Protein AF-A0A1E2SKS6-F1 (afdb_monomer_lite)

pLDDT: mean 79.99, std 17.23, range [29.23, 98.0]

Organism: Leifsonia xyli subsp. xyli (NCBI:txid59736)

Radius of gyration: 18.78 Å; chains: 1; bounding box: 47×54×48 Å

Foldseek 3Di:
DKKKAWADLAALLQQKWWWFWKDFPHKIKIWTWTSHADPVNFTKGKIKIQQWQDWWFDPPQPWDKDWDRDRGIMIMIIHTHHDDHRWMKDWDWADDPPDQQKIWIWIDTPVRDDIGTSTITGHPVRGHDMGTAAIDIDRPCLVPPVSQAPSNDKTKMAIDFDDDPNDTDFHDDDDPDDGPYPQWDWDQARRRMTIIDGNVPPDVVVVPPGPDDDDDDPDDPDPPDD

Sequence (226 aa):
MFTTTVGLNPSKDAGTFCGHRVQVGYQVGTIGFESVEDSSGRNLWLFLTQGATGCEPSAADGGHCAGALDGKSEASVRIWKTWQAGRTYSLHVAAIAGRPGWWHASALDGSGGAETALGNLQFANGGTRLTPLRSVVEFPQLSDPGDQCTKLEDSDATFGPFQVDGKFFRYGSASAYSFACANKVLRLNGDGSAFLATHSKLKPATLLSKPNALAVSPSSPSGRRR

Secondary structure (DSSP, 8-state):
-EEEEE-S---GGG--EEEEEEEETTEEEEEEEEEEE-TTSPEEEEEEEETEEEEEE-SSTT-EEEE--SSSSEEEEEEEE---TTEEEEEEEEEPTTSTTEEEEEEEETTTPPPEEEEEEEETT----EEEEEEEEE-GGGGSTTTTTTS---EEEEEEPEEETTEEEPPPP--------TTEEEEE-TTSEEEEEEGGG--HHHHHTS------PPPPP-----

Structure (mmCIF, N/CA/C/O backbone):
data_AF-A0A1E2SKS6-F1
#
_entry.id   AF-A0A1E2SKS6-F1
#
loop_
_atom_site.group_PDB
_atom_site.id
_atom_site.type_symbol
_atom_site.label_atom_id
_atom_site.label_alt_id
_atom_site.label_comp_id
_atom_site.label_asym_id
_atom_site.label_entity_id
_atom_site.label_seq_id
_atom_site.pdbx_PDB_ins_code
_atom_site.Cartn_x
_atom_site.Cartn_y
_atom_site.Cartn_z
_atom_site.occupancy
_atom_site.B_iso_or_equiv
_atom_site.auth_seq_id
_atom_site.auth_comp_id
_atom_site.auth_asym_id
_atom_site.auth_atom_id
_atom_site.pdbx_PDB_model_num
ATOM 1 N N . MET A 1 1 ? 3.224 3.710 12.427 1.00 88.31 1 MET A N 1
ATOM 2 C CA . MET A 1 1 ? 3.455 4.407 11.141 1.00 88.31 1 MET A CA 1
ATOM 3 C C . MET A 1 1 ? 4.570 3.700 10.393 1.00 88.31 1 MET A C 1
ATOM 5 O O . MET A 1 1 ? 5.546 3.298 11.024 1.00 88.31 1 MET A O 1
ATOM 9 N N . PHE A 1 2 ? 4.420 3.554 9.082 1.00 89.38 2 PHE A N 1
ATOM 10 C CA . PHE A 1 2 ? 5.430 3.030 8.167 1.00 89.38 2 PHE A CA 1
ATOM 11 C C . PHE A 1 2 ? 5.765 4.089 7.124 1.00 89.38 2 PHE A C 1
ATOM 13 O O . PHE A 1 2 ? 4.924 4.940 6.856 1.00 89.38 2 PHE A O 1
ATOM 20 N N . THR A 1 3 ? 6.946 4.040 6.518 1.00 91.38 3 THR A N 1
ATOM 21 C CA . THR A 1 3 ? 7.275 4.927 5.398 1.00 91.38 3 THR A CA 1
ATOM 22 C C . THR A 1 3 ? 7.851 4.145 4.228 1.00 91.38 3 THR A C 1
ATOM 24 O O . THR A 1 3 ? 8.647 3.221 4.409 1.00 91.38 3 THR A O 1
ATOM 27 N N . THR A 1 4 ? 7.440 4.522 3.021 1.00 90.75 4 THR A N 1
ATOM 28 C CA . THR A 1 4 ? 7.915 3.958 1.755 1.00 90.75 4 THR A CA 1
ATOM 29 C C . THR A 1 4 ? 8.220 5.094 0.791 1.00 90.75 4 THR A C 1
ATOM 31 O O . THR A 1 4 ? 7.339 5.884 0.466 1.00 90.75 4 THR A O 1
ATOM 34 N N . THR A 1 5 ? 9.454 5.167 0.312 1.00 91.81 5 THR A N 1
ATOM 35 C CA . THR A 1 5 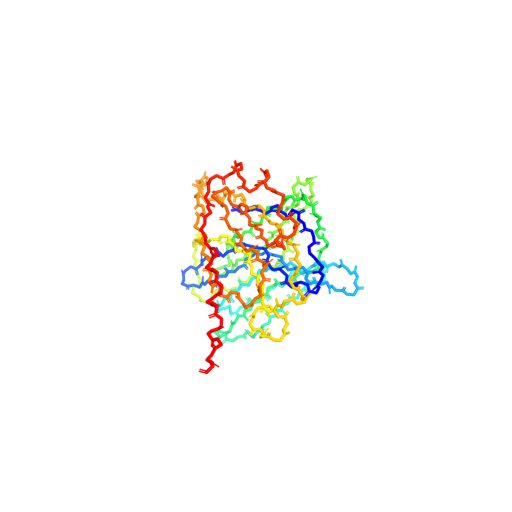? 9.852 5.983 -0.836 1.00 91.81 5 THR A CA 1
ATOM 36 C C . THR A 1 5 ? 9.865 5.097 -2.068 1.00 91.81 5 THR A C 1
ATOM 38 O O . THR A 1 5 ? 10.640 4.146 -2.120 1.00 91.81 5 THR A O 1
ATOM 41 N N . VAL A 1 6 ? 9.031 5.390 -3.059 1.00 86.50 6 VAL A N 1
ATOM 42 C CA . VAL A 1 6 ? 9.046 4.672 -4.343 1.00 86.50 6 VAL A CA 1
ATOM 43 C C . VAL A 1 6 ? 10.106 5.338 -5.211 1.00 86.50 6 VAL A C 1
ATOM 45 O O . VAL A 1 6 ? 9.954 6.510 -5.533 1.00 86.50 6 VAL A O 1
ATOM 48 N N . GLY A 1 7 ? 11.215 4.667 -5.520 1.00 84.44 7 GLY A N 1
ATOM 49 C CA . GLY A 1 7 ? 12.335 5.286 -6.239 1.00 84.44 7 GLY A CA 1
ATOM 50 C C . GLY A 1 7 ? 12.057 5.404 -7.737 1.00 84.44 7 GLY A C 1
ATOM 51 O O . GLY A 1 7 ? 12.063 6.502 -8.291 1.00 84.44 7 GLY A O 1
ATOM 52 N N . LEU A 1 8 ? 11.740 4.281 -8.367 1.00 84.25 8 LEU A N 1
ATOM 53 C CA . LEU A 1 8 ? 11.388 4.114 -9.767 1.00 84.25 8 LEU A CA 1
ATOM 54 C C . LEU A 1 8 ? 9.901 3.798 -9.845 1.00 84.25 8 LEU A C 1
ATOM 56 O O . LEU A 1 8 ? 9.380 3.047 -9.024 1.00 84.25 8 LEU A O 1
ATOM 60 N N . ASN A 1 9 ? 9.232 4.365 -10.846 1.00 83.38 9 ASN A N 1
ATOM 61 C CA . ASN A 1 9 ? 7.856 4.024 -11.178 1.00 83.38 9 ASN A CA 1
ATOM 62 C C . ASN A 1 9 ? 7.882 2.885 -12.211 1.00 83.38 9 ASN A C 1
ATOM 64 O O . ASN A 1 9 ? 8.056 3.185 -13.397 1.00 83.38 9 ASN A O 1
ATOM 68 N N . PRO A 1 10 ? 7.806 1.605 -11.799 1.00 84.06 10 PRO A N 1
ATOM 69 C CA . PRO A 1 10 ? 7.668 0.524 -12.763 1.00 84.06 10 PRO A CA 1
ATOM 70 C C . PRO A 1 10 ? 6.321 0.662 -13.480 1.00 84.06 10 PRO A C 1
ATOM 72 O O . PRO A 1 10 ? 5.371 1.212 -12.919 1.00 84.06 10 PRO A O 1
ATOM 75 N N . SER A 1 11 ? 6.223 0.176 -14.714 1.00 87.25 11 SER A N 1
ATOM 76 C CA . SER A 1 11 ? 4.971 0.246 -15.462 1.00 87.25 11 SER A CA 1
ATOM 77 C C . SER A 1 11 ? 3.855 -0.556 -14.785 1.00 87.25 11 SER A C 1
ATOM 79 O O . SER A 1 11 ? 4.079 -1.420 -13.923 1.00 87.25 11 SER A O 1
ATOM 81 N N . LYS A 1 12 ? 2.621 -0.316 -15.231 1.00 86.00 12 LYS A N 1
ATOM 82 C CA . LYS A 1 12 ? 1.457 -1.111 -14.829 1.00 86.00 12 LYS A CA 1
ATOM 83 C C . LYS A 1 12 ? 1.594 -2.606 -15.116 1.00 86.00 12 LYS A C 1
ATOM 85 O O . LYS A 1 12 ? 1.011 -3.411 -14.396 1.00 86.00 12 LYS A O 1
ATOM 90 N N . ASP A 1 13 ? 2.382 -2.976 -16.126 1.00 85.38 13 ASP A N 1
ATOM 91 C CA . ASP A 1 13 ? 2.573 -4.371 -16.529 1.00 85.38 13 ASP A CA 1
ATOM 92 C C . ASP A 1 13 ? 3.556 -5.099 -15.602 1.00 85.38 13 ASP A C 1
ATOM 94 O O . ASP A 1 13 ? 3.566 -6.330 -15.545 1.00 85.38 13 ASP A O 1
ATOM 98 N N . ALA A 1 14 ? 4.351 -4.345 -14.835 1.00 83.19 14 ALA A N 1
ATOM 99 C CA . ALA A 1 14 ? 5.294 -4.895 -13.876 1.00 83.19 14 ALA A CA 1
ATOM 100 C C . ALA A 1 14 ? 4.627 -5.460 -12.619 1.00 83.19 14 ALA A C 1
ATOM 102 O O . ALA A 1 14 ? 5.289 -6.194 -11.895 1.00 83.19 14 ALA A O 1
ATOM 103 N N . GLY A 1 15 ? 3.371 -5.106 -12.319 1.00 83.38 15 GLY A N 1
ATOM 104 C CA . GLY A 1 15 ? 2.637 -5.620 -11.155 1.00 83.38 15 GLY A CA 1
ATOM 105 C C . GLY A 1 15 ? 3.370 -5.486 -9.812 1.00 83.38 15 GLY A C 1
ATOM 106 O O . GLY A 1 15 ? 3.097 -6.245 -8.888 1.00 83.38 15 GLY A O 1
ATOM 107 N N . THR A 1 16 ? 4.335 -4.574 -9.688 1.00 86.00 16 THR A N 1
ATOM 108 C CA . THR A 1 16 ? 5.219 -4.508 -8.523 1.00 86.00 16 THR A CA 1
ATOM 109 C C . THR A 1 16 ? 4.441 -4.001 -7.321 1.00 86.00 16 THR A C 1
ATOM 111 O O . THR A 1 16 ? 3.904 -2.894 -7.352 1.00 86.00 16 THR A O 1
ATOM 114 N N . PHE A 1 17 ? 4.437 -4.777 -6.242 1.00 88.06 17 PHE A N 1
ATOM 115 C CA . PHE A 1 17 ? 3.905 -4.359 -4.956 1.00 88.06 17 PHE A CA 1
ATOM 116 C C . PHE A 1 17 ? 5.026 -3.854 -4.052 1.00 88.06 17 PHE A C 1
ATOM 118 O O . PHE A 1 17 ? 5.998 -4.569 -3.810 1.00 88.06 17 PHE A O 1
ATOM 125 N N . CYS A 1 18 ? 4.860 -2.662 -3.489 1.00 89.94 18 CYS A N 1
ATOM 126 C CA . CYS A 1 18 ? 5.739 -2.089 -2.474 1.00 89.94 18 CYS A CA 1
ATOM 127 C C . CYS A 1 18 ? 4.920 -1.804 -1.215 1.00 89.94 18 CYS A C 1
ATOM 129 O O . CYS A 1 18 ? 3.989 -0.996 -1.247 1.00 89.94 18 CYS A O 1
ATOM 131 N N . GLY A 1 19 ? 5.267 -2.427 -0.089 1.00 91.31 19 GLY A N 1
ATOM 132 C CA . GLY A 1 19 ? 4.494 -2.224 1.132 1.00 91.31 19 GLY A CA 1
ATOM 133 C C . GLY A 1 19 ? 5.094 -2.812 2.397 1.00 91.31 19 GLY A C 1
ATOM 134 O O . GLY A 1 19 ? 6.269 -3.170 2.474 1.00 91.31 19 GLY A O 1
ATOM 135 N N . HIS A 1 20 ? 4.252 -2.913 3.419 1.00 91.69 20 HIS A N 1
ATOM 136 C CA . HIS A 1 20 ? 4.601 -3.402 4.743 1.00 91.69 20 HIS A CA 1
ATOM 137 C C . HIS A 1 20 ? 3.622 -4.473 5.189 1.00 91.69 20 HIS A C 1
ATOM 139 O O . HIS A 1 20 ? 2.410 -4.264 5.187 1.00 91.69 20 HIS A O 1
ATOM 145 N N . ARG A 1 21 ? 4.162 -5.605 5.638 1.00 91.62 21 ARG A N 1
ATOM 146 C CA . ARG A 1 21 ? 3.410 -6.624 6.353 1.00 91.62 21 ARG A CA 1
ATOM 147 C C . ARG A 1 21 ? 3.267 -6.252 7.815 1.00 91.62 21 ARG A C 1
ATOM 149 O O . ARG A 1 21 ? 4.234 -5.900 8.498 1.00 91.62 21 ARG A O 1
ATOM 156 N N . VAL A 1 22 ? 2.048 -6.402 8.292 1.00 92.56 22 VAL A N 1
ATOM 157 C CA . VAL A 1 22 ? 1.628 -6.133 9.657 1.00 92.56 22 VAL A CA 1
ATOM 158 C C . VAL A 1 22 ? 0.895 -7.345 10.202 1.00 92.56 22 VAL A C 1
ATOM 160 O O . VAL A 1 22 ? 0.399 -8.181 9.454 1.00 92.56 22 VAL A O 1
ATOM 163 N N . GLN A 1 23 ? 0.819 -7.439 11.516 1.00 92.69 23 GLN A N 1
ATOM 164 C CA . GLN A 1 23 ? 0.060 -8.459 12.211 1.00 92.69 23 GLN A CA 1
ATOM 165 C C . GLN A 1 23 ? -0.840 -7.799 13.245 1.00 92.69 23 GLN A C 1
ATOM 167 O O . GLN A 1 23 ? -0.410 -6.917 13.986 1.00 92.69 23 GLN A O 1
ATOM 172 N N . VAL A 1 24 ? -2.087 -8.248 13.308 1.00 90.12 24 VAL A N 1
ATOM 173 C CA . VAL A 1 24 ? -3.066 -7.844 14.318 1.00 90.12 24 VAL A CA 1
ATOM 174 C C . VAL A 1 24 ? -3.612 -9.117 14.951 1.00 90.12 24 VAL A C 1
ATOM 176 O O . VAL A 1 24 ? -4.299 -9.914 14.308 1.00 90.12 24 VAL A O 1
ATOM 179 N N . GLY A 1 25 ? -3.278 -9.347 16.222 1.00 88.75 25 GLY A N 1
ATOM 180 C CA . GLY A 1 25 ? -3.534 -10.644 16.855 1.00 88.75 25 GLY A CA 1
ATOM 181 C C . GLY A 1 25 ? -2.772 -11.758 16.128 1.00 88.75 25 GLY A C 1
ATOM 182 O O . GLY A 1 25 ? -1.547 -11.727 16.088 1.00 88.75 25 GLY A O 1
ATOM 183 N N . TYR A 1 26 ? -3.486 -12.718 15.536 1.00 89.12 26 TYR A N 1
ATOM 184 C CA . TYR A 1 26 ? -2.907 -13.820 14.745 1.00 89.12 26 TYR A CA 1
ATOM 185 C C . TYR A 1 26 ? -3.026 -13.631 13.229 1.00 89.12 26 TYR A C 1
ATOM 187 O O . TYR A 1 26 ? -2.554 -14.472 12.472 1.00 89.12 26 TYR A O 1
ATOM 195 N N . GLN A 1 27 ? -3.671 -12.554 12.783 1.00 91.19 27 GLN A N 1
ATOM 196 C CA . GLN A 1 27 ? -3.907 -12.314 11.365 1.00 91.19 27 GLN A CA 1
ATOM 197 C C . GLN A 1 27 ? -2.789 -11.459 10.789 1.00 91.19 27 GLN A C 1
ATOM 199 O O . GLN A 1 27 ? -2.399 -10.450 11.385 1.00 91.19 27 GLN A O 1
ATOM 204 N N . VAL A 1 28 ? -2.291 -11.868 9.627 1.00 91.25 28 VAL A N 1
ATOM 205 C CA . VAL A 1 28 ? -1.293 -11.122 8.865 1.00 91.25 28 VAL A CA 1
ATOM 206 C C . VAL A 1 28 ? -2.009 -10.316 7.792 1.00 91.25 28 VAL A C 1
ATOM 208 O O . VAL A 1 28 ? -2.850 -10.835 7.058 1.00 91.25 28 VAL A O 1
ATOM 211 N N . GLY A 1 29 ? -1.636 -9.049 7.697 1.00 92.31 29 GLY A N 1
ATOM 212 C CA . GLY A 1 29 ? -2.073 -8.150 6.650 1.00 92.31 29 GLY A CA 1
ATOM 213 C C . GLY A 1 29 ? -0.911 -7.416 6.012 1.00 92.31 29 GLY A C 1
ATOM 214 O O . GLY A 1 29 ? 0.241 -7.523 6.441 1.00 92.31 29 GLY A O 1
ATOM 215 N N . THR A 1 30 ? -1.233 -6.646 4.987 1.00 93.50 30 THR A N 1
ATOM 216 C CA . THR A 1 30 ? -0.274 -5.853 4.233 1.00 93.50 30 THR A CA 1
ATOM 217 C C . THR A 1 30 ? -0.896 -4.507 3.895 1.00 93.50 30 THR A C 1
ATOM 219 O O . THR A 1 30 ? -2.059 -4.444 3.513 1.00 93.50 30 THR A O 1
ATOM 222 N N . ILE A 1 31 ? -0.130 -3.429 4.022 1.00 96.50 31 ILE A N 1
ATOM 223 C CA . ILE A 1 31 ? -0.484 -2.096 3.523 1.00 96.50 31 ILE A CA 1
ATOM 224 C C . ILE A 1 31 ? 0.577 -1.647 2.527 1.00 96.50 31 ILE A C 1
ATOM 226 O O . ILE A 1 31 ? 1.768 -1.841 2.772 1.00 96.50 31 ILE A O 1
ATOM 230 N N . GLY A 1 32 ? 0.172 -1.059 1.411 1.00 95.50 32 GLY A N 1
ATOM 231 C CA . GLY A 1 32 ? 1.114 -0.600 0.402 1.00 95.50 32 GLY A CA 1
ATOM 232 C C . GLY A 1 32 ? 0.434 -0.210 -0.892 1.00 95.50 32 GLY A C 1
ATOM 233 O O . GLY A 1 32 ? -0.724 0.213 -0.911 1.00 95.50 32 GLY A O 1
ATOM 234 N N . PHE A 1 33 ? 1.183 -0.368 -1.969 1.00 94.12 33 PHE A N 1
ATOM 235 C CA . PHE A 1 33 ? 0.816 0.108 -3.288 1.00 94.12 33 PHE A CA 1
ATOM 236 C C . PHE A 1 33 ? 1.251 -0.914 -4.344 1.00 94.12 33 PHE A C 1
ATOM 238 O O . PHE A 1 33 ? 2.315 -1.521 -4.204 1.00 94.12 33 PHE A O 1
ATOM 245 N N . GLU A 1 34 ? 0.473 -1.060 -5.409 1.00 93.25 34 GLU A N 1
ATOM 246 C CA . GLU A 1 34 ? 0.816 -1.850 -6.593 1.00 93.25 34 GLU A CA 1
ATOM 247 C C . GLU A 1 34 ? 0.977 -0.935 -7.805 1.00 93.25 34 GLU A C 1
ATOM 249 O O . GLU A 1 34 ? 0.232 0.033 -7.968 1.00 93.25 34 GLU A O 1
ATOM 254 N N . SER A 1 35 ? 1.914 -1.271 -8.692 1.00 92.94 35 SER A N 1
ATOM 255 C CA . SER A 1 35 ? 2.145 -0.493 -9.910 1.00 92.94 35 SER A CA 1
ATOM 256 C C . SER A 1 35 ? 1.020 -0.596 -10.937 1.00 92.94 35 SER A C 1
ATOM 258 O O . SER A 1 35 ? 0.988 0.222 -11.849 1.00 92.94 35 SER A O 1
ATOM 260 N N . VAL A 1 36 ? 0.083 -1.540 -10.784 1.00 91.50 36 VAL A N 1
ATOM 261 C CA . VAL A 1 36 ? -1.086 -1.679 -11.665 1.00 91.50 36 VAL A CA 1
ATOM 262 C C . VAL A 1 36 ? -1.885 -0.378 -11.734 1.00 91.50 36 VAL A C 1
ATOM 264 O O . VAL A 1 36 ? -2.009 0.335 -10.739 1.00 91.50 36 VAL A O 1
ATOM 267 N N . GLU A 1 37 ? -2.445 -0.085 -12.906 1.00 94.62 37 GLU A N 1
ATOM 268 C CA . GLU A 1 37 ? -3.140 1.174 -13.179 1.00 94.62 37 GLU A CA 1
ATOM 269 C C . GLU A 1 37 ? -4.602 0.960 -13.581 1.00 94.62 37 GLU A C 1
ATOM 271 O O . GLU A 1 37 ? -4.936 -0.007 -14.272 1.00 94.62 37 GLU A O 1
ATOM 276 N N . ASP A 1 38 ? -5.470 1.897 -13.192 1.00 94.69 38 ASP A N 1
ATOM 277 C CA . ASP A 1 38 ? -6.819 2.008 -13.749 1.00 94.69 38 ASP A CA 1
ATOM 278 C C . ASP A 1 38 ? -6.816 2.646 -15.155 1.00 94.69 38 ASP A C 1
ATOM 280 O O . ASP A 1 38 ? -5.777 3.004 -15.714 1.00 94.69 38 ASP A O 1
ATOM 284 N N . SER A 1 39 ? -8.001 2.830 -15.750 1.00 95.06 39 SER A N 1
ATOM 285 C CA . SER A 1 39 ? -8.146 3.477 -17.065 1.00 95.06 39 SER A CA 1
ATOM 286 C C . SER A 1 39 ? -7.660 4.932 -17.111 1.00 95.06 39 SER A C 1
ATOM 288 O O . SER A 1 39 ? -7.547 5.498 -18.195 1.00 95.06 39 SER A O 1
ATOM 290 N N . SER A 1 40 ? -7.401 5.539 -15.953 1.00 95.81 40 SER A N 1
ATOM 291 C CA . SER A 1 40 ? -6.949 6.919 -15.794 1.00 95.81 40 SER A CA 1
ATOM 292 C C . SER A 1 40 ? -5.458 7.010 -15.443 1.00 95.81 40 SER A C 1
ATOM 294 O O . SER A 1 40 ? -4.976 8.109 -15.171 1.00 95.81 40 SER A O 1
ATOM 296 N N . GLY A 1 41 ? -4.723 5.890 -15.425 1.00 94.50 41 GLY A N 1
ATOM 297 C CA . GLY A 1 41 ? -3.297 5.860 -15.080 1.00 94.50 41 GLY A CA 1
ATOM 298 C C . GLY A 1 41 ? -3.015 6.058 -13.586 1.00 94.50 41 GLY A C 1
ATOM 299 O O . GLY A 1 41 ? -1.932 6.506 -13.210 1.00 94.50 41 GLY A O 1
ATOM 300 N N . ARG A 1 42 ? -3.995 5.803 -12.710 1.00 95.69 42 ARG A N 1
ATOM 301 C CA . ARG A 1 42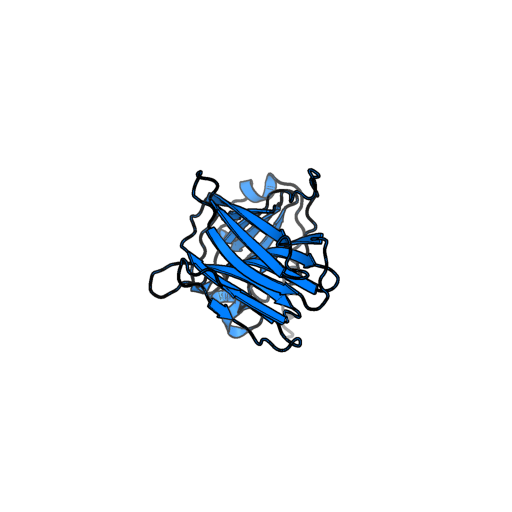 ? -3.808 5.869 -11.251 1.00 95.69 42 ARG A CA 1
ATOM 302 C C . ARG A 1 42 ? -3.405 4.504 -10.720 1.00 95.69 42 ARG A C 1
ATOM 304 O O . ARG A 1 42 ? -3.990 3.509 -11.127 1.00 95.69 42 ARG A O 1
ATOM 311 N N . ASN A 1 43 ? -2.476 4.470 -9.769 1.00 95.38 43 ASN A N 1
ATOM 312 C CA . ASN A 1 43 ? -1.969 3.230 -9.184 1.00 95.38 43 ASN A CA 1
ATOM 313 C C . ASN A 1 43 ? -2.895 2.688 -8.087 1.00 95.38 43 ASN A C 1
ATOM 315 O O . ASN A 1 43 ? -3.669 3.436 -7.480 1.00 95.38 43 ASN A O 1
ATOM 319 N N . LEU A 1 44 ? -2.809 1.390 -7.806 1.00 95.69 44 LEU A N 1
ATOM 320 C CA . LEU A 1 44 ? -3.621 0.757 -6.770 1.00 95.69 44 LEU A CA 1
ATOM 321 C C . LEU A 1 44 ? -2.977 0.928 -5.393 1.00 95.69 44 LEU A C 1
ATOM 323 O O . LEU A 1 44 ? -1.841 0.522 -5.169 1.00 95.69 44 LEU A O 1
ATOM 327 N N . TRP A 1 45 ? -3.709 1.507 -4.446 1.00 97.00 45 TRP A N 1
ATOM 328 C CA . TRP A 1 45 ? -3.292 1.618 -3.046 1.00 97.00 45 TRP A CA 1
ATOM 329 C C . TRP A 1 45 ? -4.201 0.727 -2.217 1.00 97.00 45 TRP A C 1
ATOM 331 O O . TRP A 1 45 ? -5.420 0.760 -2.397 1.00 97.00 45 TRP A O 1
ATOM 341 N N . LEU A 1 46 ? -3.639 -0.072 -1.313 1.00 96.88 46 LEU A N 1
ATOM 342 C CA . LEU A 1 46 ? -4.424 -1.090 -0.623 1.00 96.88 46 LEU A CA 1
ATOM 343 C C . LEU A 1 46 ? -3.970 -1.363 0.806 1.00 96.88 46 LEU A C 1
ATOM 345 O O . LEU A 1 46 ? -2.797 -1.238 1.165 1.00 96.88 46 LEU A O 1
ATOM 349 N N . PHE A 1 47 ? -4.935 -1.807 1.602 1.00 96.81 47 PHE A N 1
ATOM 350 C CA . PHE A 1 47 ? -4.728 -2.484 2.872 1.00 96.81 47 PHE A CA 1
ATOM 351 C C . PHE A 1 47 ? -5.483 -3.808 2.813 1.00 96.81 47 PHE A C 1
ATOM 353 O O . PHE A 1 47 ? -6.683 -3.814 2.546 1.00 96.81 47 PHE A O 1
ATOM 360 N N . LEU A 1 48 ? -4.778 -4.919 3.012 1.00 94.50 48 LEU A N 1
ATOM 361 C CA . LEU A 1 48 ? -5.302 -6.279 2.929 1.00 94.50 48 LEU A CA 1
ATOM 362 C C . LEU A 1 48 ? -5.037 -7.044 4.222 1.00 94.50 48 LEU A C 1
ATOM 364 O O . LEU A 1 48 ? -4.034 -6.807 4.892 1.00 94.50 48 LEU A O 1
ATOM 368 N N . THR A 1 49 ? -5.892 -8.005 4.549 1.00 92.31 49 THR A N 1
ATOM 369 C CA . THR A 1 49 ? -5.614 -9.003 5.586 1.00 92.31 49 THR A CA 1
ATOM 370 C C . THR A 1 49 ? -6.233 -10.342 5.242 1.00 92.31 49 THR A C 1
ATOM 372 O O . THR A 1 49 ? -7.279 -10.421 4.596 1.00 92.31 49 THR A O 1
ATOM 375 N N . GLN A 1 50 ? -5.607 -11.402 5.738 1.00 89.06 50 GLN A N 1
ATOM 376 C CA . GLN A 1 50 ? -6.253 -12.701 5.855 1.00 89.06 50 GLN A CA 1
ATOM 377 C C . GLN A 1 50 ? -7.274 -12.662 6.999 1.00 89.06 50 GLN A C 1
ATOM 379 O O . GLN A 1 50 ? -7.069 -11.973 8.004 1.00 89.06 50 GLN A O 1
ATOM 384 N N . GLY A 1 51 ? -8.401 -13.357 6.824 1.00 86.12 51 GLY A N 1
ATOM 385 C CA . GLY A 1 51 ? -9.403 -13.521 7.879 1.00 86.12 51 GLY A CA 1
ATOM 386 C C . GLY A 1 51 ? -10.155 -12.240 8.252 1.00 86.12 51 GLY A C 1
ATOM 387 O O . GLY A 1 51 ? -10.559 -12.087 9.408 1.00 86.12 51 GLY A O 1
ATOM 388 N N . ALA A 1 52 ? -10.330 -11.307 7.310 1.00 91.12 52 ALA A N 1
ATOM 389 C CA . ALA A 1 52 ? -11.209 -10.165 7.543 1.00 91.12 52 ALA A CA 1
ATOM 390 C C . ALA A 1 52 ? -12.679 -10.620 7.595 1.00 91.12 52 ALA A C 1
ATOM 392 O O . ALA A 1 52 ? -13.100 -11.483 6.822 1.00 91.12 52 ALA A O 1
ATOM 393 N N . THR A 1 53 ? -13.466 -10.017 8.482 1.00 92.31 53 THR A N 1
ATOM 394 C CA . THR A 1 53 ? -14.914 -10.274 8.631 1.00 92.31 53 THR A CA 1
ATOM 395 C C . THR A 1 53 ? -15.776 -9.084 8.228 1.00 92.31 53 THR A C 1
ATOM 397 O O . THR A 1 53 ? -16.995 -9.192 8.194 1.00 92.31 53 THR A O 1
ATOM 400 N N . GLY A 1 54 ? -15.155 -7.944 7.934 1.00 93.62 54 GLY A N 1
ATOM 401 C CA . GLY A 1 54 ? -15.834 -6.704 7.585 1.00 93.62 54 GLY A CA 1
ATOM 402 C C . GLY A 1 54 ? -14.903 -5.782 6.810 1.00 93.62 54 GLY A C 1
ATOM 403 O O . GLY A 1 54 ? -13.681 -5.848 6.964 1.00 93.62 54 GLY A O 1
ATOM 404 N N . CYS A 1 55 ? -15.484 -4.947 5.954 1.00 96.00 55 CYS A N 1
ATOM 405 C CA . CYS A 1 55 ? -14.748 -4.060 5.065 1.00 96.00 55 CYS A CA 1
ATOM 406 C C . CYS A 1 55 ? -15.559 -2.789 4.784 1.00 96.00 55 CYS A C 1
ATOM 408 O O . CYS A 1 55 ? -16.738 -2.868 4.450 1.00 96.00 55 CYS A O 1
ATOM 410 N N . GLU A 1 56 ? -14.922 -1.628 4.927 1.00 97.56 56 GLU A N 1
ATOM 411 C CA . GLU A 1 56 ? -15.500 -0.307 4.655 1.00 97.56 56 GLU A CA 1
ATOM 412 C C . GLU A 1 56 ? -14.496 0.508 3.837 1.00 97.56 56 GLU A C 1
ATOM 414 O O . GLU A 1 56 ? -13.531 1.032 4.400 1.00 97.56 56 GLU A O 1
ATOM 419 N N . PRO A 1 57 ? -14.658 0.611 2.513 1.00 97.50 57 PRO A N 1
ATOM 420 C CA . PRO A 1 57 ? -13.704 1.344 1.704 1.00 97.50 57 PRO A CA 1
ATOM 421 C C . PRO A 1 57 ? -13.868 2.852 1.911 1.00 97.50 57 PRO A C 1
ATOM 423 O O . PRO A 1 57 ? -14.940 3.339 2.276 1.00 97.50 57 PRO A O 1
ATOM 426 N N . SER A 1 58 ? -12.804 3.606 1.644 1.00 96.94 58 SER A N 1
ATOM 427 C CA . SER A 1 58 ? -12.909 5.060 1.524 1.00 96.94 58 SER A CA 1
ATOM 428 C C . SER A 1 58 ? -13.867 5.438 0.390 1.00 96.94 58 SER A C 1
ATOM 430 O O . SER A 1 58 ? -13.854 4.818 -0.668 1.00 96.94 58 SER A O 1
ATOM 432 N N . ALA A 1 59 ? -14.682 6.478 0.578 1.00 95.06 59 ALA A N 1
ATOM 433 C CA . ALA A 1 59 ? -15.514 7.014 -0.503 1.00 95.06 59 ALA A CA 1
ATOM 434 C C . ALA A 1 59 ? -14.693 7.811 -1.539 1.00 95.06 59 ALA A C 1
ATOM 436 O O . ALA A 1 59 ? -15.178 8.099 -2.633 1.00 95.06 59 ALA A O 1
ATOM 437 N N . ALA A 1 60 ? -13.460 8.190 -1.194 1.00 91.62 60 ALA A N 1
ATOM 438 C CA . ALA A 1 60 ? -12.563 8.915 -2.080 1.00 91.62 60 ALA A CA 1
ATOM 439 C C . ALA A 1 60 ? -11.877 7.976 -3.079 1.00 91.62 60 ALA A C 1
ATOM 441 O O . ALA A 1 60 ? -11.742 6.776 -2.842 1.00 91.62 60 ALA A O 1
ATOM 442 N N . ASP A 1 61 ? -11.403 8.549 -4.187 1.00 93.75 61 ASP A N 1
ATOM 443 C CA . ASP A 1 61 ? -10.457 7.896 -5.095 1.00 93.75 61 ASP A CA 1
ATOM 444 C C . ASP A 1 61 ? -10.931 6.527 -5.644 1.00 93.75 61 ASP A C 1
ATOM 446 O O . ASP A 1 61 ? -10.126 5.671 -6.001 1.00 93.75 61 ASP A O 1
ATOM 450 N N . GLY A 1 62 ? -12.248 6.324 -5.776 1.00 94.62 62 GLY A N 1
ATOM 451 C CA . GLY A 1 62 ? -12.827 5.080 -6.303 1.00 94.62 62 GLY A CA 1
ATOM 452 C C . GLY A 1 62 ? -12.680 3.891 -5.352 1.00 94.62 62 GLY A C 1
ATOM 453 O O . GLY A 1 62 ? -12.431 2.765 -5.800 1.00 94.62 62 GLY A O 1
ATOM 454 N N . GLY A 1 63 ? -12.767 4.147 -4.046 1.00 96.25 63 GLY A N 1
ATOM 455 C CA . GLY A 1 63 ? -12.535 3.119 -3.054 1.00 96.25 63 GLY A CA 1
ATOM 456 C C . GLY A 1 63 ? -13.536 1.968 -3.107 1.00 96.25 63 GLY A C 1
ATOM 457 O O . GLY A 1 63 ? -14.735 2.157 -3.306 1.00 96.25 63 GLY A O 1
ATOM 458 N N . HIS A 1 64 ? -13.031 0.749 -2.937 1.00 96.50 64 HIS A N 1
ATOM 459 C CA . HIS A 1 64 ? -13.831 -0.472 -2.970 1.00 96.50 64 HIS A CA 1
ATOM 460 C C . HIS A 1 64 ? -13.227 -1.572 -2.092 1.00 96.50 64 HIS A C 1
ATOM 462 O O . HIS A 1 64 ? -12.036 -1.572 -1.774 1.00 96.50 64 HIS A O 1
ATOM 468 N N . CYS A 1 65 ? -14.075 -2.522 -1.706 1.00 95.62 65 CYS A N 1
ATOM 469 C CA . CYS A 1 65 ? -13.652 -3.771 -1.088 1.00 95.62 65 CYS A CA 1
ATOM 470 C C . CYS A 1 65 ? -13.388 -4.820 -2.168 1.00 95.62 65 CYS A C 1
ATOM 472 O O . CYS A 1 65 ? -14.133 -4.907 -3.143 1.00 95.62 65 CYS A O 1
ATOM 474 N N . ALA A 1 66 ? -12.359 -5.640 -1.984 1.00 92.25 66 ALA A N 1
ATOM 475 C CA . ALA A 1 66 ? -12.063 -6.765 -2.864 1.00 92.25 66 ALA A CA 1
ATOM 476 C C . ALA A 1 66 ? -11.611 -7.990 -2.065 1.00 92.25 66 ALA A C 1
ATOM 478 O O . ALA A 1 66 ? -10.969 -7.847 -1.022 1.00 92.25 66 ALA A O 1
ATOM 479 N N . GLY A 1 67 ? -11.897 -9.178 -2.602 1.00 85.62 67 GLY A N 1
ATOM 480 C CA . GLY A 1 67 ? -11.681 -10.465 -1.938 1.00 85.62 67 GLY A CA 1
ATOM 481 C C . GLY A 1 67 ? -12.964 -11.021 -1.317 1.00 85.62 67 GLY A C 1
ATOM 482 O O . GLY A 1 67 ? -13.980 -10.330 -1.242 1.00 85.62 67 GLY A O 1
ATOM 483 N N . ALA A 1 68 ? -12.940 -12.291 -0.915 1.00 72.56 68 ALA A N 1
ATOM 484 C CA . ALA A 1 68 ? -14.105 -12.918 -0.298 1.00 72.56 68 ALA A CA 1
ATOM 485 C C . ALA A 1 68 ? -14.199 -12.529 1.189 1.00 72.56 68 ALA A C 1
ATOM 487 O O . ALA A 1 68 ? -13.214 -12.579 1.930 1.00 72.56 68 ALA A O 1
ATOM 488 N N . LEU A 1 69 ? -15.398 -12.134 1.614 1.00 62.91 69 LEU A N 1
ATOM 489 C CA . LEU A 1 69 ? -15.722 -11.708 2.973 1.00 62.91 69 LEU A CA 1
ATOM 490 C C . LEU A 1 69 ? -16.651 -12.750 3.594 1.00 62.91 69 LEU A C 1
ATOM 492 O O . LEU A 1 69 ? -17.854 -12.618 3.482 1.00 62.91 69 LEU A O 1
ATOM 496 N N . ASP A 1 70 ? -16.066 -13.789 4.192 1.00 53.59 70 ASP A N 1
ATOM 497 C CA . ASP A 1 70 ? -16.748 -14.834 4.983 1.00 53.59 70 ASP A CA 1
ATOM 498 C C . ASP A 1 70 ? -15.724 -15.580 5.879 1.00 53.59 70 ASP A C 1
ATOM 500 O O . ASP A 1 70 ? -15.782 -16.793 6.093 1.00 53.59 70 ASP A O 1
ATOM 504 N N . GLY A 1 71 ? -14.695 -14.870 6.365 1.00 52.12 71 GLY A N 1
ATOM 505 C CA . GLY A 1 71 ? -13.730 -15.385 7.350 1.00 52.12 71 GLY A CA 1
ATOM 506 C C . GLY A 1 71 ? -12.739 -16.460 6.869 1.00 52.12 71 GLY A C 1
ATOM 507 O O . GLY A 1 71 ? -11.965 -16.957 7.685 1.00 52.12 71 GLY A O 1
ATOM 508 N N . LYS A 1 72 ? -12.722 -16.822 5.576 1.00 52.38 72 LYS A N 1
ATOM 509 C CA . LYS A 1 72 ? -11.848 -17.882 5.019 1.00 52.38 72 LYS A CA 1
ATOM 510 C C . LYS A 1 72 ? -10.774 -17.400 4.033 1.00 52.38 72 LYS A C 1
ATOM 512 O O . LYS A 1 72 ? -9.918 -18.190 3.650 1.00 52.38 72 LYS A O 1
ATOM 517 N N . SER A 1 73 ? -10.803 -16.134 3.627 1.00 68.56 73 SER A N 1
ATOM 518 C CA . SER A 1 73 ? -10.016 -15.599 2.507 1.00 68.56 73 SER A CA 1
ATOM 519 C C . SER A 1 73 ? -9.430 -14.220 2.800 1.00 68.56 73 SER A C 1
ATOM 521 O O . SER A 1 73 ? -9.770 -13.570 3.790 1.00 68.56 73 SER A O 1
ATOM 523 N N . GLU A 1 74 ? -8.511 -13.796 1.935 1.00 87.00 74 GLU A N 1
ATOM 524 C CA . GLU A 1 74 ? -7.978 -12.437 1.908 1.00 87.00 74 GLU A CA 1
ATOM 525 C C . GLU A 1 74 ? -9.074 -11.443 1.524 1.00 87.00 74 GLU A C 1
ATOM 527 O O . GLU A 1 74 ? -9.826 -11.671 0.572 1.00 87.00 74 GLU A O 1
ATOM 532 N N . ALA A 1 75 ? -9.141 -10.333 2.256 1.00 92.94 75 ALA A N 1
ATOM 533 C CA . ALA A 1 75 ? -9.947 -9.180 1.893 1.00 92.94 75 ALA A CA 1
ATOM 534 C C . ALA A 1 75 ? -9.119 -7.905 1.991 1.00 92.94 75 ALA A C 1
ATOM 536 O O . ALA A 1 75 ? -8.168 -7.815 2.771 1.00 92.94 75 ALA A O 1
ATOM 537 N N . SER A 1 76 ? -9.492 -6.913 1.195 1.00 95.00 76 SER A N 1
ATOM 538 C CA . SER A 1 76 ? -8.768 -5.655 1.091 1.00 95.00 76 SER A CA 1
ATOM 539 C C . SER A 1 76 ? -9.703 -4.474 0.893 1.00 95.00 76 SER A C 1
ATOM 541 O O . SER A 1 76 ? -10.704 -4.594 0.189 1.00 95.00 76 SER A O 1
ATOM 543 N N . VAL A 1 77 ? -9.337 -3.337 1.483 1.00 97.31 77 VAL A N 1
ATOM 544 C CA . VAL A 1 77 ? -9.808 -2.015 1.059 1.00 97.31 77 VAL A CA 1
ATOM 545 C C . VAL A 1 77 ? -8.799 -1.449 0.072 1.00 97.31 77 VAL A C 1
ATOM 547 O O . VAL A 1 77 ? -7.587 -1.545 0.286 1.00 97.31 77 VAL A O 1
ATOM 550 N N . ARG A 1 78 ? -9.299 -0.897 -1.027 1.00 97.25 78 ARG A N 1
ATOM 551 C CA . ARG A 1 78 ? -8.501 -0.431 -2.161 1.00 97.25 78 ARG A CA 1
ATOM 552 C C . ARG A 1 78 ? -8.966 0.947 -2.588 1.00 97.25 78 ARG A C 1
ATOM 554 O O . ARG A 1 78 ? -10.164 1.193 -2.540 1.00 97.25 78 ARG A O 1
ATOM 561 N N . ILE A 1 79 ? -8.052 1.789 -3.060 1.00 97.62 79 ILE A N 1
ATOM 562 C CA . ILE A 1 79 ? -8.344 3.036 -3.785 1.00 97.62 79 ILE A CA 1
ATOM 563 C C . ILE A 1 79 ? -7.425 3.150 -5.008 1.00 97.62 79 ILE A C 1
ATOM 565 O O . ILE A 1 79 ? -6.388 2.488 -5.074 1.00 97.62 79 ILE A O 1
ATOM 569 N N . TRP A 1 80 ? -7.770 4.032 -5.941 1.00 97.31 80 TRP A N 1
ATOM 570 C CA . TRP A 1 80 ? -6.959 4.342 -7.117 1.00 97.31 80 TRP A CA 1
ATOM 571 C C . TRP A 1 80 ? -6.369 5.746 -7.007 1.00 97.31 80 TRP A C 1
ATOM 573 O O . TRP A 1 80 ? -7.085 6.747 -7.110 1.00 97.31 80 TRP A O 1
ATOM 583 N N . LYS A 1 81 ? -5.050 5.837 -6.823 1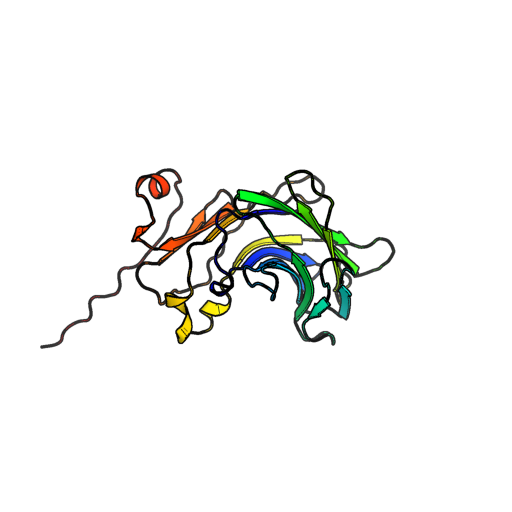.00 95.62 81 LYS A N 1
ATOM 584 C CA . LYS A 1 81 ? -4.341 7.107 -6.652 1.00 95.62 81 LYS A CA 1
ATOM 585 C C . LYS A 1 81 ? -2.973 7.076 -7.329 1.00 95.62 81 LYS A C 1
ATOM 587 O O . LYS A 1 81 ? -2.212 6.125 -7.192 1.00 95.62 81 LYS A O 1
ATOM 592 N N . THR A 1 82 ? -2.633 8.139 -8.048 1.00 94.38 82 THR A N 1
ATOM 593 C CA . THR A 1 82 ? -1.303 8.282 -8.651 1.00 94.38 82 THR A CA 1
ATOM 594 C C . THR A 1 82 ? -0.258 8.511 -7.561 1.00 94.38 82 THR A C 1
ATOM 596 O O . THR A 1 82 ? -0.377 9.448 -6.768 1.00 94.38 82 THR A O 1
ATOM 599 N N . TRP A 1 83 ? 0.776 7.673 -7.529 1.00 91.88 83 TRP A N 1
ATOM 600 C CA . TRP A 1 83 ? 1.995 7.956 -6.770 1.00 91.88 83 TRP A CA 1
ATOM 601 C C . TRP A 1 83 ? 3.024 8.696 -7.641 1.00 91.88 83 TRP A C 1
ATOM 603 O O . TRP A 1 83 ? 2.837 8.864 -8.845 1.00 91.88 83 TRP A O 1
ATOM 613 N N . GLN A 1 84 ? 4.125 9.157 -7.057 1.00 91.12 84 GLN A N 1
ATOM 614 C CA . GLN A 1 84 ? 5.223 9.781 -7.792 1.00 91.12 84 GLN A CA 1
ATOM 615 C C . GLN A 1 84 ? 6.541 9.110 -7.415 1.00 91.12 84 GLN A C 1
ATOM 617 O O . GLN A 1 84 ? 6.832 8.900 -6.237 1.00 91.12 84 GLN A O 1
ATOM 622 N N . ALA A 1 85 ? 7.358 8.813 -8.424 1.00 90.44 85 ALA A N 1
ATOM 623 C CA . ALA A 1 85 ? 8.734 8.378 -8.224 1.00 90.44 85 ALA A CA 1
ATOM 624 C C . ALA A 1 85 ? 9.534 9.426 -7.426 1.00 90.44 85 ALA A C 1
ATOM 626 O O . ALA A 1 85 ? 9.343 10.633 -7.582 1.00 90.44 85 ALA A O 1
ATOM 627 N N . GLY A 1 86 ? 10.423 8.959 -6.555 1.00 90.44 86 GLY A N 1
ATOM 628 C CA . GLY A 1 86 ? 11.187 9.762 -5.601 1.00 90.44 86 GLY A CA 1
ATOM 629 C C . GLY A 1 86 ? 10.387 10.278 -4.399 1.00 90.44 86 GLY A C 1
ATOM 630 O O . GLY A 1 86 ? 10.971 10.918 -3.523 1.00 90.44 86 GLY A O 1
ATOM 631 N N . ARG A 1 87 ? 9.074 10.026 -4.321 1.00 92.88 87 ARG A N 1
ATOM 632 C CA . ARG A 1 87 ? 8.218 10.538 -3.245 1.00 92.88 87 ARG A CA 1
ATOM 633 C C . ARG A 1 87 ? 8.105 9.542 -2.097 1.00 92.88 87 ARG A C 1
ATOM 635 O O . ARG A 1 87 ? 7.987 8.335 -2.306 1.00 92.88 87 ARG A O 1
ATOM 642 N N . THR A 1 88 ? 8.148 10.070 -0.876 1.00 94.19 88 THR A N 1
ATOM 643 C CA . THR A 1 88 ? 7.979 9.300 0.361 1.00 94.19 88 THR A CA 1
ATOM 644 C C . THR A 1 88 ? 6.538 9.379 0.827 1.00 94.19 88 THR A C 1
ATOM 646 O O . THR A 1 88 ? 5.989 10.469 0.958 1.00 94.19 88 THR A O 1
ATOM 649 N N . TYR A 1 89 ? 5.959 8.230 1.138 1.00 95.38 89 TYR A N 1
ATOM 650 C CA . TYR A 1 89 ? 4.616 8.093 1.674 1.00 95.38 89 TYR A CA 1
ATOM 651 C C . TYR A 1 89 ? 4.674 7.513 3.080 1.00 95.38 89 TYR A C 1
ATOM 653 O O . TYR A 1 89 ? 5.367 6.518 3.308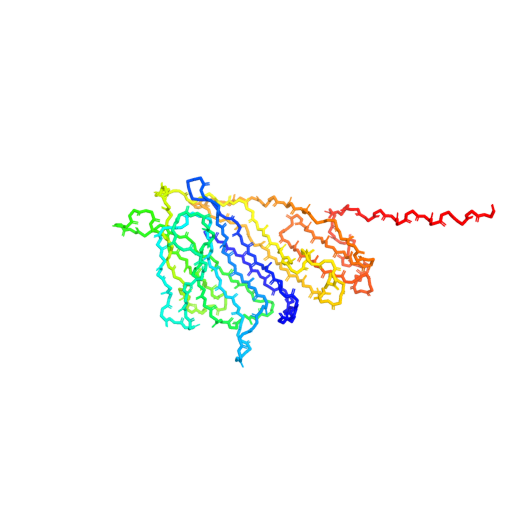 1.00 95.38 89 TYR A O 1
ATOM 661 N N . SER A 1 90 ? 3.928 8.106 4.010 1.00 95.19 90 SER A N 1
ATOM 662 C CA . SER A 1 90 ? 3.719 7.552 5.347 1.00 95.19 90 SER A CA 1
ATOM 663 C C . SER A 1 90 ? 2.429 6.742 5.364 1.00 95.19 90 SER A C 1
ATOM 665 O O . SER A 1 90 ? 1.349 7.283 5.167 1.00 95.19 90 SER A O 1
ATOM 667 N N . LEU A 1 91 ? 2.537 5.440 5.596 1.00 95.88 91 LEU A N 1
ATOM 668 C CA . LEU A 1 91 ? 1.424 4.501 5.672 1.00 95.88 91 LEU A CA 1
ATOM 669 C C . LEU A 1 91 ? 1.024 4.295 7.134 1.00 95.88 91 LEU A C 1
ATOM 671 O O . LEU A 1 91 ? 1.853 3.981 7.998 1.00 95.88 91 LEU A O 1
ATOM 675 N N . HIS A 1 92 ? -0.247 4.504 7.434 1.00 95.69 92 HIS A N 1
ATOM 676 C CA . HIS A 1 92 ? -0.800 4.476 8.780 1.00 95.69 92 HIS A CA 1
ATOM 677 C C . HIS A 1 92 ? -1.797 3.326 8.893 1.00 95.69 92 HIS A C 1
ATOM 679 O O . HIS A 1 92 ? -2.636 3.128 8.021 1.00 95.69 92 HIS A O 1
ATOM 685 N N . VAL A 1 93 ? -1.685 2.561 9.979 1.00 95.44 93 VAL A N 1
ATOM 686 C CA . VAL A 1 93 ? -2.637 1.512 10.353 1.00 95.44 93 VAL A CA 1
ATOM 687 C C . VAL A 1 93 ? -2.921 1.686 11.838 1.00 95.44 93 VAL A C 1
ATOM 689 O O . VAL A 1 93 ? -1.983 1.682 12.640 1.00 95.44 93 VAL A O 1
ATOM 692 N N . ALA A 1 94 ? -4.183 1.882 12.208 1.00 95.25 94 ALA A N 1
ATOM 693 C CA . ALA A 1 94 ? -4.576 2.189 13.582 1.00 95.25 94 ALA A CA 1
ATOM 694 C C . ALA A 1 94 ? -5.911 1.536 13.951 1.00 95.25 94 ALA A C 1
ATOM 696 O O . ALA A 1 94 ? -6.810 1.435 13.121 1.00 95.25 94 ALA A O 1
ATOM 697 N N . ALA A 1 95 ? -6.050 1.106 15.206 1.00 95.19 95 ALA A N 1
ATOM 698 C CA . ALA A 1 95 ? -7.326 0.624 15.721 1.00 95.19 95 ALA A CA 1
ATOM 699 C C . ALA A 1 95 ? -8.333 1.782 15.800 1.00 95.19 95 ALA A C 1
ATOM 701 O O . ALA A 1 95 ? -7.969 2.902 16.165 1.00 95.19 95 ALA A O 1
ATOM 702 N N . ILE A 1 96 ? -9.602 1.515 15.488 1.00 96.31 96 ILE A N 1
ATOM 703 C CA . ILE A 1 96 ? -10.658 2.530 15.548 1.00 96.31 96 ILE A CA 1
ATOM 704 C C . ILE A 1 96 ? -11.265 2.556 16.953 1.00 96.31 96 ILE A C 1
ATOM 706 O O . ILE A 1 96 ? -11.815 1.562 17.434 1.00 96.31 96 ILE A O 1
ATOM 710 N N . ALA A 1 97 ? -11.183 3.711 17.616 1.00 95.38 97 ALA A N 1
ATOM 711 C CA . ALA A 1 97 ? -11.739 3.899 18.952 1.00 95.38 97 ALA A CA 1
ATOM 712 C C . ALA A 1 97 ? -13.243 3.571 18.979 1.00 95.38 97 ALA A C 1
ATOM 714 O O . ALA A 1 97 ? -14.007 4.009 18.121 1.00 95.38 97 ALA A O 1
ATOM 715 N N . GLY A 1 98 ? -13.664 2.769 19.961 1.00 95.12 98 GLY A N 1
ATOM 716 C CA . GLY A 1 98 ? -15.061 2.346 20.108 1.00 95.12 98 GLY A CA 1
ATOM 717 C C . GLY A 1 98 ? -15.533 1.273 19.119 1.00 95.12 98 GLY A C 1
ATOM 718 O O . GLY A 1 98 ? -16.692 0.873 19.188 1.00 95.12 98 GLY A O 1
ATOM 719 N N . ARG A 1 99 ? -14.667 0.762 18.230 1.00 95.31 99 ARG A N 1
ATOM 720 C CA . ARG A 1 99 ? -15.013 -0.290 17.259 1.00 95.31 99 ARG A CA 1
ATOM 721 C C . ARG A 1 99 ? -14.049 -1.482 17.370 1.00 95.31 99 ARG A C 1
ATOM 723 O O . ARG A 1 99 ? -13.084 -1.563 16.611 1.00 95.31 99 ARG A O 1
ATOM 730 N N . PRO A 1 100 ? -14.286 -2.425 18.303 1.00 93.50 100 PRO A N 1
ATOM 731 C CA . PRO A 1 100 ? -13.405 -3.573 18.509 1.00 93.50 100 PRO A CA 1
ATOM 732 C C . PRO A 1 100 ? -13.139 -4.356 17.220 1.00 93.50 100 PRO A C 1
ATOM 734 O O . PRO A 1 100 ? -14.059 -4.684 16.468 1.00 93.50 100 PRO A O 1
ATOM 737 N N . GLY A 1 101 ? -11.862 -4.637 16.964 1.00 93.06 101 GLY A N 1
ATOM 738 C CA . GLY A 1 101 ? -11.406 -5.359 15.778 1.00 93.06 101 GLY A CA 1
ATOM 739 C C . GLY A 1 101 ? -11.410 -4.573 14.474 1.00 93.06 101 GLY A C 1
ATOM 740 O O . GLY A 1 101 ? -10.924 -5.108 13.482 1.00 93.06 101 GLY A O 1
ATOM 741 N N . TRP A 1 102 ? -11.893 -3.331 14.454 1.00 96.25 102 TRP A N 1
ATOM 742 C CA . TRP A 1 102 ? -11.804 -2.473 13.279 1.00 96.25 102 TRP A CA 1
ATOM 743 C C . TRP A 1 102 ? -10.491 -1.703 13.256 1.00 96.25 102 TRP A C 1
ATOM 745 O O . TRP A 1 102 ? -10.088 -1.084 14.243 1.00 96.25 102 TRP A O 1
ATOM 755 N N . TRP A 1 103 ? -9.852 -1.723 12.093 1.00 96.62 103 TRP A N 1
ATOM 756 C CA . TRP A 1 103 ? -8.580 -1.071 11.834 1.00 96.62 103 TRP A CA 1
ATOM 757 C C . TRP A 1 103 ? -8.711 -0.159 10.627 1.00 96.62 103 TRP A C 1
ATOM 759 O O . TRP A 1 103 ? -9.154 -0.592 9.566 1.00 96.62 103 TRP A O 1
ATOM 769 N N . HIS A 1 104 ? -8.322 1.096 10.811 1.00 97.44 104 HIS A N 1
ATOM 770 C CA . HIS A 1 104 ? -8.247 2.105 9.772 1.00 97.44 104 HIS A CA 1
ATOM 771 C C . HIS A 1 104 ? -6.884 2.058 9.093 1.00 97.44 104 HIS A C 1
ATOM 773 O O . HIS A 1 104 ? -5.861 1.930 9.773 1.00 97.44 104 HIS A O 1
ATOM 779 N N . ALA A 1 105 ? -6.882 2.211 7.773 1.00 97.88 105 ALA A N 1
ATOM 780 C CA . ALA A 1 105 ? -5.681 2.397 6.985 1.00 97.88 105 ALA A CA 1
ATOM 781 C C . ALA A 1 105 ? -5.744 3.690 6.171 1.00 97.88 105 ALA A C 1
ATOM 783 O O . ALA A 1 105 ? -6.741 3.986 5.505 1.00 97.88 105 ALA A O 1
ATOM 784 N N . SER A 1 106 ? -4.641 4.426 6.191 1.00 97.81 106 SER A N 1
ATOM 785 C CA . SER A 1 106 ? -4.476 5.697 5.493 1.00 97.81 106 SER A CA 1
ATOM 786 C C . SER A 1 106 ? -3.034 5.890 5.034 1.00 97.81 106 SER A C 1
ATOM 788 O O . SER A 1 106 ? -2.117 5.164 5.429 1.00 97.81 106 SER A O 1
ATOM 790 N N . ALA A 1 107 ? -2.840 6.862 4.154 1.00 96.94 107 ALA A N 1
ATOM 791 C CA . ALA A 1 107 ? -1.555 7.187 3.573 1.00 96.94 107 ALA A CA 1
ATOM 792 C C . ALA A 1 107 ? -1.388 8.707 3.464 1.00 96.94 107 ALA A C 1
ATOM 794 O O . ALA A 1 107 ? -2.255 9.401 2.934 1.00 96.94 107 ALA A O 1
ATOM 795 N N . LEU A 1 108 ? -0.265 9.224 3.949 1.00 95.94 108 LEU A N 1
ATOM 796 C CA . LEU A 1 108 ? 0.105 10.633 3.886 1.00 95.94 108 LEU A CA 1
ATOM 797 C C . LEU A 1 108 ? 1.233 10.830 2.873 1.00 95.94 108 LEU A C 1
ATOM 799 O O . LEU A 1 108 ? 2.259 10.151 2.925 1.00 95.94 108 LEU A O 1
ATOM 803 N N . ASP A 1 109 ? 1.050 11.784 1.967 1.00 94.56 109 ASP A N 1
ATOM 804 C CA . ASP A 1 109 ? 2.082 12.203 1.025 1.00 94.56 109 ASP A CA 1
ATOM 805 C C . ASP A 1 109 ? 3.116 13.100 1.726 1.00 94.56 109 ASP A C 1
ATOM 807 O O . ASP A 1 109 ? 2.781 14.165 2.256 1.00 94.56 109 ASP A O 1
ATOM 811 N N . GLY A 1 110 ? 4.385 12.686 1.702 1.00 90.94 110 GLY A N 1
ATOM 812 C CA . GLY A 1 110 ? 5.503 13.389 2.328 1.00 90.94 110 GLY A CA 1
ATOM 813 C C . GLY A 1 110 ? 5.783 14.786 1.771 1.00 90.94 110 GLY A C 1
ATOM 814 O O . GLY A 1 110 ? 6.549 15.525 2.384 1.00 90.94 110 GLY A O 1
ATOM 815 N N . SER A 1 111 ? 5.154 15.200 0.667 1.00 91.19 111 SER A N 1
ATOM 816 C CA . SER A 1 111 ? 5.206 16.590 0.195 1.00 91.19 111 SER A CA 1
ATOM 817 C C . SER A 1 111 ? 4.284 17.548 0.960 1.00 91.19 111 SER A C 1
ATOM 819 O O . SER A 1 111 ? 4.058 18.663 0.492 1.00 91.19 111 SER A O 1
ATOM 821 N N . GLY A 1 112 ? 3.698 17.114 2.080 1.00 88.56 112 GLY A N 1
ATOM 822 C CA . GLY A 1 112 ? 2.736 17.898 2.858 1.00 88.56 112 GLY A CA 1
ATOM 823 C C . GLY A 1 112 ? 1.304 17.822 2.323 1.00 88.56 112 GLY A C 1
ATOM 824 O O . GLY A 1 112 ? 0.527 18.751 2.530 1.00 88.56 112 GLY A O 1
ATOM 825 N N . GLY A 1 113 ? 0.960 16.749 1.603 1.00 86.81 113 GLY A N 1
ATOM 826 C CA . GLY A 1 113 ? -0.412 16.515 1.146 1.00 86.81 113 GLY A CA 1
ATOM 827 C C . GLY A 1 113 ? -1.363 16.171 2.296 1.00 86.81 113 GLY A C 1
ATOM 828 O O . GLY A 1 113 ? -0.932 15.900 3.413 1.00 86.81 113 GLY A O 1
ATOM 829 N N . ALA A 1 114 ? -2.669 16.156 2.023 1.00 91.94 114 ALA A N 1
ATOM 830 C CA . ALA A 1 114 ? -3.649 15.646 2.978 1.00 91.94 114 ALA A CA 1
ATOM 831 C C . ALA A 1 114 ? -3.523 14.120 3.132 1.00 91.94 114 ALA A C 1
ATOM 833 O O . ALA A 1 114 ? -3.213 13.404 2.174 1.00 91.94 114 ALA A O 1
ATOM 834 N N . GLU A 1 115 ? -3.803 13.620 4.335 1.00 95.62 115 GLU A N 1
ATOM 835 C CA . GLU A 1 115 ? -3.914 12.185 4.577 1.00 95.62 115 GLU A CA 1
ATOM 836 C C . GLU A 1 115 ? -5.074 11.608 3.754 1.00 95.62 115 GLU A C 1
ATOM 838 O O . GLU A 1 115 ? -6.200 12.103 3.786 1.00 95.62 115 GLU A O 1
ATOM 843 N N . THR A 1 116 ? -4.787 10.565 2.981 1.00 96.56 116 THR A N 1
ATOM 844 C CA . THR A 1 116 ? -5.766 9.856 2.161 1.00 96.56 116 THR A CA 1
ATOM 845 C C . THR A 1 116 ? -6.169 8.571 2.871 1.00 96.56 116 THR A C 1
ATOM 847 O O . THR A 1 116 ? -5.346 7.677 3.063 1.00 96.56 116 THR A O 1
ATOM 850 N N . ALA A 1 117 ? -7.442 8.461 3.243 1.00 97.88 117 ALA A N 1
ATOM 851 C CA . ALA A 1 117 ? -8.001 7.220 3.764 1.00 97.88 117 ALA A CA 1
ATOM 852 C C . ALA A 1 117 ? -8.064 6.150 2.662 1.00 97.88 117 ALA A C 1
ATOM 854 O O . ALA A 1 117 ? -8.593 6.412 1.581 1.00 97.88 117 ALA A O 1
ATOM 855 N N . LEU A 1 118 ? -7.579 4.941 2.958 1.00 97.69 118 LEU A N 1
ATOM 856 C CA . LEU A 1 118 ? -7.783 3.748 2.127 1.00 97.69 118 LEU A CA 1
ATOM 857 C C . LEU A 1 118 ? -9.125 3.087 2.474 1.00 97.69 118 LEU A C 1
ATOM 859 O O . LEU A 1 118 ? -9.899 2.715 1.594 1.00 97.69 118 LEU A O 1
ATOM 863 N N . GLY A 1 119 ? -9.416 2.977 3.771 1.00 98.00 119 GLY A N 1
ATOM 864 C CA . GLY A 1 119 ? -10.633 2.369 4.304 1.00 98.00 119 GLY A CA 1
ATOM 865 C C . GLY A 1 119 ? -10.388 1.674 5.643 1.00 98.00 119 GLY A C 1
ATOM 866 O O . GLY A 1 119 ? -9.336 1.841 6.262 1.00 98.00 119 GLY A O 1
ATOM 867 N N . ASN A 1 120 ? -11.360 0.876 6.076 1.00 97.75 120 ASN A N 1
ATOM 868 C CA . ASN A 1 120 ? -11.316 0.100 7.306 1.00 97.75 120 ASN A CA 1
ATOM 869 C C . ASN A 1 120 ? -11.507 -1.392 7.020 1.00 97.75 120 ASN A C 1
ATOM 871 O O . ASN A 1 120 ? -12.344 -1.777 6.203 1.00 97.75 120 ASN A O 1
ATOM 875 N N . LEU A 1 121 ? -10.788 -2.234 7.756 1.00 95.81 121 LEU A N 1
ATOM 876 C CA . LEU A 1 121 ? -11.005 -3.681 7.781 1.00 95.81 121 LEU A CA 1
ATOM 877 C C . LEU A 1 121 ? -11.307 -4.143 9.203 1.00 95.81 121 LEU A C 1
ATOM 879 O O . LEU A 1 121 ? -10.695 -3.669 10.163 1.00 95.81 121 LEU A O 1
ATOM 883 N N . GLN A 1 122 ? -12.229 -5.094 9.334 1.00 94.25 122 GLN A N 1
ATOM 884 C CA . GLN A 1 122 ? -12.502 -5.776 10.593 1.00 94.25 122 GLN A CA 1
ATOM 885 C C . GLN A 1 122 ? -11.755 -7.107 10.642 1.00 94.25 122 GLN A C 1
ATOM 887 O O . GLN A 1 122 ? -11.948 -7.972 9.791 1.00 94.25 122 GLN A O 1
ATOM 892 N N . PHE A 1 123 ? -10.928 -7.285 11.664 1.00 90.00 123 PHE A N 1
ATOM 893 C CA . PHE A 1 123 ? -10.158 -8.496 11.911 1.00 90.00 123 PHE A CA 1
ATOM 894 C C . PHE A 1 123 ? -10.958 -9.448 12.805 1.00 90.00 123 PHE A C 1
ATOM 896 O O . PHE A 1 123 ? -11.349 -9.053 13.905 1.00 90.00 123 PHE A O 1
ATOM 903 N N . ALA A 1 124 ? -11.130 -10.709 12.384 1.00 82.06 124 ALA A N 1
ATOM 904 C CA . ALA A 1 124 ? -11.964 -11.699 13.084 1.00 82.06 124 ALA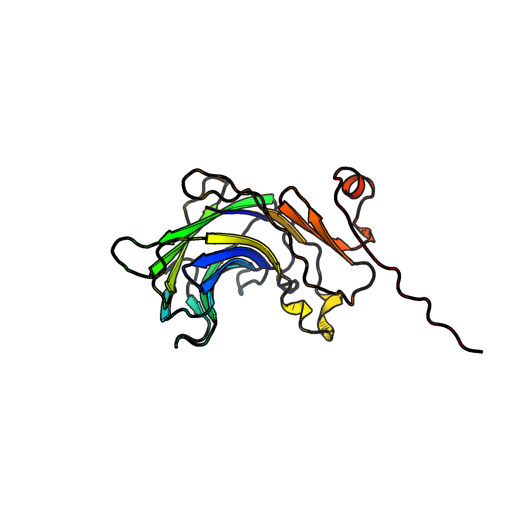 A CA 1
ATOM 905 C C . ALA A 1 124 ? -11.669 -11.823 14.592 1.00 82.06 124 ALA A C 1
ATOM 907 O O . ALA A 1 124 ? -12.579 -11.922 15.406 1.00 82.06 124 ALA A O 1
ATOM 908 N N . ASN A 1 125 ? -10.387 -11.782 14.970 1.00 82.25 125 ASN A N 1
ATOM 909 C CA . ASN A 1 125 ? -9.945 -12.000 16.351 1.00 82.25 125 ASN A CA 1
ATOM 910 C C . ASN A 1 125 ? -9.749 -10.706 17.150 1.00 82.25 125 ASN A C 1
ATOM 912 O O . ASN A 1 125 ? -9.170 -10.741 18.233 1.00 82.25 125 ASN A O 1
ATOM 916 N N . GLY A 1 126 ? -10.179 -9.557 16.619 1.00 74.75 126 GLY A N 1
ATOM 917 C CA . GLY A 1 126 ? -10.295 -8.330 17.404 1.00 74.75 126 GLY A CA 1
ATOM 918 C C . GLY A 1 126 ? -8.996 -7.794 18.015 1.00 74.75 126 GLY A C 1
ATOM 919 O O . GLY A 1 126 ? -9.067 -7.031 18.975 1.00 74.75 126 GLY A O 1
ATOM 920 N N . GLY A 1 127 ? -7.824 -8.207 17.509 1.00 82.44 127 GLY A N 1
ATOM 921 C CA . GLY A 1 127 ? -6.531 -7.863 18.100 1.00 82.44 127 GLY A CA 1
ATOM 922 C C . GLY A 1 127 ? -6.400 -6.357 18.334 1.00 82.44 127 GLY A C 1
ATOM 923 O O . GLY A 1 127 ? -6.794 -5.561 17.486 1.00 82.44 127 GLY A O 1
ATOM 924 N N . THR A 1 128 ? -5.859 -5.968 19.489 1.00 86.50 128 THR A N 1
ATOM 925 C CA . THR A 1 128 ? -5.723 -4.559 19.908 1.00 86.50 128 THR A CA 1
ATOM 926 C C . THR A 1 128 ? -4.343 -3.979 19.619 1.00 86.50 128 THR A C 1
ATOM 928 O O . THR A 1 128 ? -4.132 -2.776 19.743 1.00 86.50 128 THR A O 1
ATOM 931 N N . ARG A 1 129 ? -3.390 -4.832 19.231 1.00 90.12 129 ARG A N 1
ATOM 932 C CA . ARG A 1 129 ? -1.997 -4.457 19.013 1.00 90.12 129 ARG A CA 1
ATOM 933 C C . ARG A 1 129 ? -1.590 -4.700 17.570 1.00 90.12 129 ARG A C 1
ATOM 935 O O . ARG A 1 129 ? -1.678 -5.826 17.083 1.00 90.12 129 ARG A O 1
ATOM 942 N N . LEU A 1 130 ? -1.061 -3.652 16.945 1.00 90.19 130 LEU A N 1
ATOM 943 C CA . LEU A 1 130 ? -0.379 -3.745 15.666 1.00 90.19 130 LEU A CA 1
ATOM 944 C C . LEU A 1 130 ? 1.053 -4.211 15.908 1.00 90.19 130 LEU A C 1
ATOM 946 O O . LEU A 1 130 ? 1.826 -3.548 16.600 1.00 90.19 130 LEU A O 1
ATOM 950 N N . THR A 1 131 ? 1.406 -5.351 15.334 1.00 90.81 131 THR A N 1
ATOM 951 C CA . THR A 1 131 ? 2.770 -5.865 15.310 1.00 90.81 131 THR A CA 1
ATOM 952 C C . THR A 1 131 ? 3.300 -5.762 13.884 1.00 90.81 131 THR A C 1
ATOM 954 O O . THR A 1 131 ? 2.943 -6.564 13.027 1.00 90.81 131 THR A O 1
ATOM 957 N N . PRO A 1 132 ? 4.110 -4.749 13.576 1.00 87.88 132 PRO A N 1
ATOM 958 C CA . PRO A 1 132 ? 4.800 -4.664 12.293 1.00 87.88 132 PRO A CA 1
ATOM 959 C C . PRO A 1 132 ? 5.752 -5.853 12.118 1.00 87.88 132 PRO A C 1
ATOM 961 O O . PRO A 1 132 ? 6.476 -6.215 13.046 1.00 87.88 132 PRO A O 1
ATOM 964 N N . LEU A 1 133 ? 5.743 -6.464 10.934 1.00 87.38 133 LEU A N 1
ATOM 965 C CA . LEU A 1 133 ? 6.542 -7.658 10.653 1.00 87.38 133 LEU A CA 1
ATOM 966 C C . LEU A 1 133 ? 7.755 -7.331 9.788 1.00 87.38 133 LEU A C 1
ATOM 968 O O . LEU A 1 133 ? 8.893 -7.531 10.202 1.00 87.38 133 LEU A O 1
ATOM 972 N N . ARG A 1 134 ? 7.513 -6.858 8.564 1.00 85.31 134 ARG A N 1
ATOM 973 C CA . ARG A 1 134 ? 8.561 -6.577 7.575 1.00 85.31 134 ARG A CA 1
ATOM 974 C C . ARG A 1 134 ? 8.039 -5.680 6.465 1.00 85.31 134 ARG A C 1
ATOM 976 O O . ARG A 1 134 ? 6.849 -5.706 6.173 1.00 85.31 134 ARG A O 1
ATOM 983 N N . SER A 1 135 ? 8.930 -4.958 5.802 1.00 85.44 135 SER A N 1
ATOM 984 C CA . SER A 1 135 ? 8.631 -4.375 4.493 1.00 85.44 135 SER A CA 1
ATOM 985 C C . SER A 1 135 ? 8.838 -5.418 3.401 1.00 85.44 135 SER A C 1
ATOM 987 O O . SER A 1 135 ? 9.665 -6.321 3.556 1.00 85.44 135 SER A O 1
ATOM 989 N N . VAL A 1 136 ? 8.078 -5.321 2.319 1.00 82.38 136 VAL A N 1
ATOM 990 C CA . VAL A 1 136 ? 8.130 -6.266 1.206 1.00 82.38 136 VAL A CA 1
ATOM 991 C C . VAL A 1 136 ? 8.096 -5.518 -0.119 1.00 82.38 136 VAL A C 1
ATOM 993 O O . VAL A 1 136 ? 7.356 -4.548 -0.279 1.00 82.38 136 VAL A O 1
ATOM 996 N N . VAL A 1 137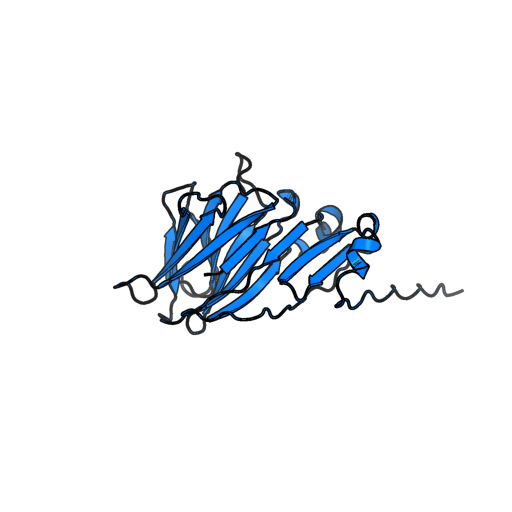 ? 8.898 -6.008 -1.062 1.00 82.69 137 VAL A N 1
ATOM 997 C CA . VAL A 1 137 ? 8.644 -5.817 -2.487 1.00 82.69 137 VAL A CA 1
ATOM 998 C C . VAL A 1 137 ? 8.227 -7.175 -3.025 1.00 82.69 137 VAL A C 1
ATOM 1000 O O . VAL A 1 137 ? 8.971 -8.149 -2.878 1.00 82.69 137 VAL A O 1
ATOM 1003 N N . GLU A 1 138 ? 7.021 -7.260 -3.569 1.00 81.50 138 GLU A N 1
ATOM 1004 C CA . GLU A 1 138 ? 6.472 -8.487 -4.139 1.00 81.50 138 GLU A CA 1
ATOM 1005 C C . GLU A 1 138 ? 6.238 -8.286 -5.639 1.00 81.50 138 GLU A C 1
ATOM 1007 O O . GLU A 1 138 ? 5.920 -7.192 -6.099 1.00 81.50 138 GLU A O 1
ATOM 1012 N N . PHE A 1 139 ? 6.429 -9.357 -6.401 1.00 79.75 139 PHE A N 1
ATOM 1013 C CA . PHE A 1 139 ? 6.219 -9.395 -7.845 1.00 79.75 139 PHE A CA 1
ATOM 1014 C C . PHE A 1 139 ? 5.247 -10.553 -8.107 1.00 79.75 139 PHE A C 1
ATOM 1016 O O . PHE A 1 139 ? 5.696 -11.680 -8.336 1.00 79.75 139 PHE A O 1
ATOM 1023 N N . PRO A 1 140 ? 3.927 -10.339 -7.970 1.00 75.69 140 PRO A N 1
ATOM 1024 C CA . PRO A 1 140 ? 2.925 -11.405 -7.993 1.00 75.69 140 PRO A CA 1
ATOM 1025 C C . PRO A 1 140 ? 2.970 -12.244 -9.276 1.00 75.69 140 PRO A C 1
ATOM 1027 O O . PRO A 1 140 ? 2.784 -13.463 -9.235 1.00 75.69 140 PRO A O 1
ATOM 1030 N N . GLN A 1 141 ? 3.315 -11.618 -10.405 1.00 70.38 141 GLN A N 1
ATOM 1031 C CA . GLN A 1 141 ? 3.480 -12.272 -11.704 1.00 70.38 141 GLN A CA 1
ATOM 1032 C C . GLN A 1 141 ? 4.608 -13.310 -11.738 1.00 70.38 141 GLN A C 1
ATOM 1034 O O . GLN A 1 141 ? 4.638 -14.147 -12.632 1.00 70.38 141 GLN A O 1
ATOM 1039 N N . LEU A 1 142 ? 5.522 -13.321 -10.759 1.00 67.62 142 LEU A N 1
ATOM 1040 C CA . LEU A 1 142 ? 6.542 -14.370 -10.665 1.00 67.62 142 LEU A CA 1
ATOM 1041 C C . LEU A 1 142 ? 5.957 -15.746 -10.348 1.00 67.62 142 LEU A C 1
ATOM 1043 O O . LEU A 1 142 ? 6.657 -16.744 -10.488 1.00 67.62 142 LEU A O 1
ATOM 1047 N N . SER A 1 143 ? 4.696 -15.827 -9.929 1.00 67.38 143 SER A N 1
ATOM 1048 C CA . SER A 1 143 ? 4.012 -17.111 -9.778 1.00 67.38 143 SER A CA 1
ATOM 1049 C C . SER A 1 143 ? 3.663 -17.777 -11.117 1.00 67.38 143 SER A C 1
ATOM 1051 O O . SER A 1 143 ? 3.453 -18.988 -11.130 1.00 67.38 143 SER A O 1
ATOM 1053 N N . ASP A 1 144 ? 3.679 -17.037 -12.235 1.00 68.62 144 ASP A N 1
ATOM 1054 C CA . ASP A 1 144 ? 3.463 -17.563 -13.587 1.00 68.62 144 ASP A CA 1
ATOM 1055 C C . ASP A 1 144 ? 4.802 -17.707 -14.340 1.00 68.62 144 ASP A C 1
ATOM 1057 O O . ASP A 1 144 ? 5.398 -16.697 -14.725 1.00 68.62 144 ASP A O 1
ATOM 1061 N N . PRO A 1 145 ? 5.293 -18.940 -14.591 1.00 67.25 145 PRO A N 1
ATOM 1062 C CA . PRO A 1 145 ? 6.541 -19.197 -15.312 1.00 67.25 145 PRO A CA 1
ATOM 1063 C C . PRO A 1 145 ? 6.640 -18.546 -16.701 1.00 67.25 145 PRO A C 1
ATOM 1065 O O . PRO A 1 145 ? 7.752 -18.252 -17.142 1.00 67.25 145 PRO A O 1
ATOM 1068 N N . GLY A 1 146 ? 5.518 -18.331 -17.398 1.00 69.94 146 GLY A N 1
ATOM 1069 C CA . GLY A 1 146 ? 5.500 -17.778 -18.758 1.00 69.94 146 GLY A CA 1
ATOM 1070 C C . GLY A 1 146 ? 5.780 -16.275 -18.819 1.00 69.94 146 GLY A C 1
ATOM 1071 O O . GLY A 1 146 ? 6.338 -15.789 -19.803 1.00 69.94 146 GLY A O 1
ATOM 1072 N N . ASP A 1 147 ? 5.457 -15.555 -17.746 1.00 66.06 147 ASP A N 1
ATOM 1073 C CA . ASP A 1 147 ? 5.519 -14.092 -17.674 1.00 66.06 147 ASP A CA 1
ATOM 1074 C C . ASP A 1 147 ? 6.775 -13.560 -16.966 1.00 66.06 147 ASP A C 1
ATOM 1076 O O . ASP A 1 147 ? 7.065 -12.359 -17.018 1.00 66.06 147 ASP A O 1
ATOM 1080 N N . GLN A 1 148 ? 7.553 -14.442 -16.325 1.00 67.12 148 GLN A N 1
ATOM 1081 C CA . GLN A 1 148 ? 8.568 -14.041 -15.347 1.00 67.12 148 GLN A CA 1
ATOM 1082 C C . GLN A 1 148 ? 9.646 -13.111 -15.898 1.00 67.12 148 GLN A C 1
ATOM 1084 O O . GLN A 1 148 ? 10.216 -12.374 -15.114 1.00 67.12 148 GLN A O 1
ATOM 1089 N N . CYS A 1 149 ? 9.986 -13.123 -17.190 1.00 70.88 149 CYS A N 1
ATOM 1090 C CA . CYS A 1 149 ? 11.187 -12.410 -17.656 1.00 70.88 149 CYS A CA 1
ATOM 1091 C C . CYS A 1 149 ? 10.918 -11.186 -18.527 1.00 70.88 149 CYS A C 1
ATOM 1093 O O . CYS A 1 149 ? 11.741 -10.269 -18.543 1.00 70.88 149 CYS A O 1
ATOM 1095 N N . THR A 1 150 ? 9.792 -11.149 -19.235 1.00 73.31 150 THR A N 1
ATOM 1096 C CA . THR A 1 150 ? 9.449 -10.052 -20.154 1.00 73.31 150 THR A CA 1
ATOM 1097 C C . THR A 1 150 ? 8.778 -8.888 -19.435 1.00 73.31 150 THR A C 1
ATOM 1099 O O . THR A 1 150 ? 8.984 -7.746 -19.834 1.00 73.31 150 THR A O 1
ATOM 1102 N N . LYS A 1 151 ? 8.041 -9.167 -18.354 1.00 73.62 151 LYS A N 1
ATOM 1103 C CA . LYS A 1 151 ? 7.295 -8.168 -17.571 1.00 73.62 151 LYS A CA 1
ATOM 1104 C C . LYS A 1 151 ? 8.042 -7.662 -16.334 1.00 73.62 151 LYS A C 1
ATOM 1106 O O . LYS A 1 151 ? 7.586 -6.741 -15.670 1.00 73.62 151 LYS A O 1
ATOM 1111 N N . LEU A 1 152 ? 9.199 -8.243 -16.001 1.00 75.00 152 LEU A N 1
ATOM 1112 C CA . LEU A 1 152 ? 10.028 -7.740 -14.903 1.00 75.00 152 LEU A CA 1
ATOM 1113 C C . LEU A 1 152 ? 10.757 -6.465 -15.318 1.00 75.00 152 LEU A C 1
ATOM 1115 O O . LEU A 1 152 ? 11.811 -6.510 -15.966 1.00 75.00 152 LEU A O 1
ATOM 1119 N N . GLU A 1 153 ? 10.230 -5.337 -14.878 1.00 80.56 153 GLU A N 1
ATOM 1120 C CA . GLU A 1 153 ? 10.866 -4.035 -15.024 1.00 80.56 153 GLU A CA 1
ATOM 1121 C C . GLU A 1 153 ? 11.781 -3.712 -13.850 1.00 80.56 153 GLU A C 1
ATOM 1123 O O . GLU A 1 153 ? 11.733 -4.353 -12.800 1.00 80.56 153 GLU A O 1
ATOM 1128 N N . ASP A 1 154 ? 12.659 -2.728 -14.045 1.00 81.31 154 ASP A N 1
ATOM 1129 C CA . ASP A 1 154 ? 13.444 -2.250 -12.920 1.00 81.31 154 ASP A CA 1
ATOM 1130 C C . ASP A 1 154 ? 12.525 -1.475 -11.973 1.00 81.31 154 ASP A C 1
ATOM 1132 O O . ASP A 1 154 ? 11.746 -0.621 -12.394 1.00 81.31 154 ASP A O 1
ATOM 1136 N N . SER A 1 155 ? 12.641 -1.759 -10.687 1.00 80.00 155 SER A N 1
ATOM 1137 C CA . SER A 1 155 ? 11.861 -1.098 -9.648 1.00 80.00 155 SER A CA 1
ATOM 1138 C C . SER A 1 155 ? 12.727 -0.947 -8.421 1.00 80.00 155 SER A C 1
ATOM 1140 O O . SER A 1 155 ? 13.458 -1.882 -8.090 1.00 80.00 155 SER A O 1
ATOM 1142 N N . ASP A 1 156 ? 12.608 0.159 -7.706 1.00 84.62 156 ASP A N 1
ATOM 1143 C CA . ASP A 1 156 ? 13.207 0.303 -6.390 1.00 84.62 156 ASP A CA 1
ATOM 1144 C C . ASP A 1 156 ? 12.271 1.008 -5.411 1.00 84.62 156 ASP A C 1
ATOM 1146 O O . ASP A 1 156 ? 11.442 1.848 -5.763 1.00 84.62 156 ASP A O 1
ATOM 1150 N N . ALA A 1 157 ? 12.404 0.629 -4.149 1.00 85.94 157 ALA A N 1
ATOM 1151 C CA . ALA A 1 157 ? 11.707 1.250 -3.041 1.00 85.94 157 ALA A CA 1
ATOM 1152 C C . ALA A 1 157 ? 12.658 1.350 -1.855 1.00 85.94 157 ALA A C 1
ATOM 1154 O O . ALA A 1 157 ? 13.434 0.434 -1.600 1.00 85.94 157 ALA A O 1
ATOM 1155 N N . THR A 1 158 ? 12.600 2.448 -1.115 1.00 86.94 158 THR A N 1
ATOM 1156 C CA . THR A 1 158 ? 13.291 2.593 0.166 1.00 86.94 158 THR A CA 1
ATOM 1157 C C . THR A 1 158 ? 12.261 2.620 1.273 1.00 86.94 158 THR A C 1
ATOM 1159 O O . THR A 1 158 ? 11.419 3.509 1.332 1.00 86.94 158 THR A O 1
ATOM 1162 N N . PHE A 1 159 ? 12.321 1.646 2.166 1.00 86.75 159 PHE A N 1
ATOM 1163 C CA . PHE A 1 159 ? 11.467 1.628 3.344 1.00 86.75 159 PHE A CA 1
ATOM 1164 C C . PHE A 1 159 ? 12.151 2.395 4.467 1.00 86.75 159 PHE A C 1
ATOM 1166 O O . PHE A 1 159 ? 13.338 2.181 4.698 1.00 86.75 159 PHE A O 1
ATOM 1173 N N . GLY A 1 160 ? 11.432 3.261 5.181 1.00 83.44 160 GLY A N 1
ATOM 1174 C CA . GLY A 1 160 ? 11.917 3.896 6.411 1.00 83.44 160 GLY A CA 1
ATOM 1175 C C . GLY A 1 160 ? 11.525 3.095 7.665 1.00 83.44 160 GLY A C 1
ATOM 1176 O O . GLY A 1 160 ? 10.675 2.198 7.590 1.00 83.44 160 GLY A O 1
ATOM 1177 N N . PRO A 1 161 ? 12.210 3.321 8.805 1.00 77.75 161 PRO A N 1
ATOM 1178 C CA . PRO A 1 161 ? 12.054 2.476 9.978 1.00 77.75 161 PRO A CA 1
ATOM 1179 C C . PRO A 1 161 ? 10.641 2.667 10.503 1.00 77.75 161 PRO A C 1
ATOM 1181 O O . PRO A 1 161 ? 10.160 3.796 10.614 1.00 77.75 161 PRO A O 1
ATOM 1184 N N . PHE A 1 162 ? 9.955 1.575 10.824 1.00 78.75 162 PHE A N 1
ATOM 1185 C CA . PHE A 1 162 ? 8.608 1.712 11.352 1.00 78.75 162 PHE A CA 1
ATOM 1186 C C . PHE A 1 162 ? 8.660 2.113 12.827 1.00 78.75 162 PHE A C 1
ATOM 1188 O O . PHE A 1 162 ? 9.529 1.673 13.590 1.00 78.75 162 PHE A O 1
ATOM 1195 N N . GLN A 1 163 ? 7.700 2.951 13.214 1.00 78.50 163 GLN A N 1
ATOM 1196 C CA . GLN A 1 163 ? 7.554 3.452 14.573 1.00 78.50 163 GLN A CA 1
ATOM 1197 C C . GLN A 1 163 ? 6.290 2.871 15.213 1.00 78.50 163 GLN A C 1
ATOM 1199 O O . GLN A 1 163 ? 5.190 3.004 14.659 1.00 78.50 163 GLN A O 1
ATOM 1204 N N . VAL A 1 164 ? 6.455 2.248 16.382 1.00 77.31 164 VAL A N 1
ATOM 1205 C CA . VAL A 1 164 ? 5.367 1.766 17.250 1.00 77.31 164 VAL A CA 1
ATOM 1206 C C . VAL A 1 164 ? 5.596 2.336 18.638 1.00 77.31 164 VAL A C 1
ATOM 1208 O O . VAL A 1 164 ? 6.669 2.142 19.207 1.00 77.31 164 VAL A O 1
ATOM 1211 N N . ASP A 1 165 ? 4.612 3.066 19.160 1.00 80.69 165 ASP A N 1
ATOM 1212 C CA . ASP A 1 165 ? 4.656 3.672 20.497 1.00 80.69 165 ASP A CA 1
ATOM 1213 C C . ASP A 1 165 ? 5.940 4.485 20.744 1.00 80.69 165 ASP A C 1
ATOM 1215 O O . ASP A 1 165 ? 6.625 4.340 21.756 1.00 80.69 165 ASP A O 1
ATOM 1219 N N . GLY A 1 166 ? 6.333 5.292 19.755 1.00 78.62 166 GLY A N 1
ATOM 1220 C CA . GLY A 1 166 ? 7.543 6.111 19.823 1.00 78.62 166 GLY A CA 1
ATOM 1221 C C . GLY A 1 166 ? 8.854 5.373 19.515 1.00 78.62 166 GLY A C 1
ATOM 1222 O O . GLY A 1 166 ? 9.864 6.035 19.285 1.00 78.62 166 GLY A O 1
ATOM 1223 N N . LYS A 1 167 ? 8.861 4.035 19.454 1.00 75.94 167 LYS A N 1
ATOM 1224 C CA . LYS A 1 167 ? 10.069 3.215 19.254 1.00 75.94 167 LYS A CA 1
ATOM 1225 C C . LYS A 1 167 ? 10.280 2.846 17.791 1.00 75.94 167 LYS A C 1
ATOM 1227 O O . LYS A 1 167 ? 9.337 2.444 17.115 1.00 75.94 167 LYS A O 1
ATOM 1232 N N . PHE A 1 168 ? 11.532 2.921 17.341 1.00 78.00 168 PHE A N 1
ATOM 1233 C CA . PHE A 1 168 ? 11.959 2.502 16.006 1.00 78.00 168 PHE A CA 1
ATOM 1234 C C . PHE A 1 168 ? 12.452 1.059 16.012 1.00 78.00 168 PHE A C 1
ATOM 1236 O O . PHE A 1 168 ? 13.181 0.644 16.914 1.00 78.00 168 PHE A O 1
ATOM 1243 N N . PHE A 1 169 ? 12.117 0.318 14.963 1.00 72.50 169 PHE A N 1
ATOM 1244 C CA . PHE A 1 169 ? 12.568 -1.055 14.767 1.00 72.50 169 PHE A CA 1
ATOM 1245 C C . PHE A 1 169 ? 13.273 -1.186 13.414 1.00 72.50 169 PHE A C 1
ATOM 1247 O O . PHE A 1 169 ? 12.928 -0.506 12.446 1.00 72.50 169 PHE A O 1
ATOM 1254 N N . ARG A 1 170 ? 14.285 -2.059 13.358 1.00 66.44 170 ARG A N 1
ATOM 1255 C CA . ARG A 1 170 ? 15.059 -2.342 12.140 1.00 66.44 170 ARG A CA 1
ATOM 1256 C C . ARG A 1 170 ? 14.393 -3.440 11.310 1.00 66.44 170 ARG A C 1
ATOM 1258 O O . ARG A 1 170 ? 13.719 -4.310 11.854 1.00 66.44 170 ARG A O 1
ATOM 1265 N N . TYR A 1 171 ? 14.609 -3.400 9.999 1.00 64.00 171 TYR A N 1
ATOM 1266 C CA . TYR A 1 171 ? 14.022 -4.342 9.046 1.00 64.00 171 TYR A CA 1
ATOM 1267 C C . TYR A 1 171 ? 14.635 -5.737 9.154 1.00 64.00 171 TYR A C 1
ATOM 1269 O O . TYR A 1 171 ? 15.845 -5.882 9.331 1.00 64.00 171 TYR A O 1
ATOM 1277 N N . GLY A 1 172 ? 13.801 -6.753 8.940 1.00 57.66 172 GLY A N 1
ATOM 1278 C CA . GLY A 1 172 ? 14.241 -8.052 8.445 1.00 57.66 172 GLY A CA 1
ATOM 1279 C C . GLY A 1 172 ? 13.947 -8.139 6.950 1.00 57.66 172 GLY A C 1
ATOM 1280 O O . GLY A 1 172 ? 12.817 -7.880 6.533 1.00 57.66 172 GLY A O 1
ATOM 1281 N N . SER A 1 173 ? 14.947 -8.486 6.141 1.00 57.31 173 SER A N 1
ATOM 1282 C CA . SER A 1 173 ? 14.747 -8.840 4.737 1.00 57.31 173 SER A CA 1
ATOM 1283 C C . SER A 1 173 ? 14.513 -10.346 4.620 1.00 57.31 173 SER A C 1
ATOM 1285 O O . SER A 1 173 ? 15.180 -11.149 5.270 1.00 57.31 173 SER A O 1
ATOM 1287 N N . ALA A 1 174 ? 13.550 -10.738 3.791 1.00 57.12 174 ALA A N 1
ATOM 1288 C CA . ALA A 1 174 ? 13.348 -12.127 3.405 1.00 57.12 174 ALA A CA 1
ATOM 1289 C C . ALA A 1 174 ? 13.115 -12.166 1.896 1.00 57.12 174 ALA A C 1
ATOM 1291 O O . ALA A 1 174 ? 12.160 -11.576 1.396 1.00 57.12 174 ALA A O 1
ATOM 1292 N N . SER A 1 175 ? 14.002 -12.841 1.174 1.00 58.16 175 SER A N 1
ATOM 1293 C CA . SER A 1 175 ? 13.861 -13.127 -0.251 1.00 58.16 175 SER A CA 1
ATOM 1294 C C . SER A 1 175 ? 13.406 -14.576 -0.408 1.00 58.16 175 SER A C 1
ATOM 1296 O O . SER A 1 175 ? 14.158 -15.486 -0.071 1.00 58.16 175 SER A O 1
ATOM 1298 N N . ALA A 1 176 ? 12.182 -14.789 -0.893 1.00 57.16 176 ALA A N 1
ATOM 1299 C CA . ALA A 1 176 ? 11.601 -16.124 -1.074 1.00 57.16 176 ALA A CA 1
ATOM 1300 C C . ALA A 1 176 ? 11.593 -16.605 -2.539 1.00 57.16 176 ALA A C 1
ATOM 1302 O O . ALA A 1 176 ? 11.011 -17.642 -2.835 1.00 57.16 176 ALA A O 1
ATOM 1303 N N . TYR A 1 177 ? 12.217 -15.866 -3.462 1.00 59.09 177 TYR A N 1
ATOM 1304 C CA . TYR A 1 177 ? 12.112 -16.145 -4.894 1.00 59.09 177 TYR A CA 1
ATOM 1305 C C . TYR A 1 177 ? 13.373 -16.811 -5.449 1.00 59.09 177 TYR A C 1
ATOM 1307 O O . TYR A 1 177 ? 14.470 -16.258 -5.373 1.00 59.09 177 TYR A O 1
ATOM 1315 N N . SER A 1 178 ? 13.194 -17.979 -6.067 1.00 58.28 178 SER A N 1
ATOM 1316 C CA . SER A 1 178 ? 14.133 -18.544 -7.035 1.00 58.28 178 SER A CA 1
ATOM 1317 C C . SER A 1 178 ? 13.762 -18.021 -8.424 1.00 58.28 178 SER A C 1
ATOM 1319 O O . SER A 1 178 ? 12.748 -18.428 -8.987 1.00 58.28 178 SER A O 1
ATOM 1321 N N . PHE A 1 179 ? 14.540 -17.086 -8.967 1.00 64.56 179 PHE A N 1
ATOM 1322 C CA . PHE A 1 179 ? 14.273 -16.507 -10.287 1.00 64.56 179 PHE A CA 1
ATOM 1323 C C . PHE A 1 179 ? 14.696 -17.466 -11.407 1.00 64.56 179 PHE A C 1
ATOM 1325 O O . PHE A 1 179 ? 15.835 -17.932 -11.409 1.00 64.56 179 PHE A O 1
ATOM 1332 N N . ALA A 1 180 ? 13.823 -17.705 -12.393 1.00 62.81 180 ALA A N 1
ATOM 1333 C CA . ALA A 1 180 ? 14.203 -18.383 -13.639 1.00 62.81 180 ALA A CA 1
ATOM 1334 C C . ALA A 1 180 ? 14.895 -17.436 -14.642 1.00 62.81 180 ALA A C 1
ATOM 1336 O O . ALA A 1 180 ? 15.549 -17.881 -15.585 1.00 62.81 180 ALA A O 1
ATOM 1337 N N . CYS A 1 181 ? 14.771 -16.120 -14.445 1.00 67.56 181 CYS A N 1
ATOM 1338 C CA . CYS A 1 181 ? 15.290 -15.123 -15.374 1.00 67.56 181 CYS A CA 1
ATOM 1339 C C . CYS A 1 181 ? 16.792 -14.912 -15.208 1.00 67.56 181 CYS A C 1
ATOM 1341 O O . CYS A 1 181 ? 17.252 -14.309 -14.237 1.00 67.56 181 CYS A O 1
ATOM 1343 N N . ALA A 1 182 ? 17.558 -15.358 -16.202 1.00 65.62 182 ALA A N 1
ATOM 1344 C CA . ALA A 1 182 ? 18.974 -15.038 -16.302 1.00 65.62 182 ALA A CA 1
ATOM 1345 C C . ALA A 1 182 ? 19.187 -13.508 -16.347 1.00 65.62 182 ALA A C 1
ATOM 1347 O O . ALA A 1 182 ? 18.437 -12.782 -16.998 1.00 65.62 182 ALA A O 1
ATOM 1348 N N . ASN A 1 183 ? 20.246 -13.021 -15.692 1.00 68.25 183 ASN A N 1
ATOM 1349 C CA . ASN A 1 183 ? 20.693 -11.617 -15.719 1.00 68.25 183 ASN A CA 1
ATOM 1350 C C . ASN A 1 183 ? 19.766 -10.581 -15.043 1.00 68.25 183 ASN A C 1
ATOM 1352 O O . ASN A 1 183 ? 19.838 -9.391 -15.366 1.00 68.25 183 ASN A O 1
ATOM 1356 N N . LYS A 1 184 ? 18.918 -10.985 -14.095 1.00 69.19 184 LYS A N 1
ATOM 1357 C CA . LYS A 1 184 ? 18.192 -10.062 -13.204 1.00 69.19 184 LYS A CA 1
ATOM 1358 C C . LYS A 1 184 ? 18.703 -10.231 -11.775 1.00 69.19 184 LYS A C 1
ATOM 1360 O O . LYS A 1 184 ? 18.991 -11.345 -11.347 1.00 69.19 184 LYS A O 1
ATOM 1365 N N . VAL A 1 185 ? 18.831 -9.125 -11.047 1.00 70.44 185 VAL A N 1
ATOM 1366 C CA . VAL A 1 185 ? 19.231 -9.120 -9.635 1.00 70.44 185 VAL A CA 1
ATOM 1367 C C . VAL A 1 185 ? 18.120 -8.470 -8.827 1.00 70.44 185 VAL A C 1
ATOM 1369 O O . VAL A 1 185 ? 17.804 -7.301 -9.044 1.00 70.44 185 VAL A O 1
ATOM 1372 N N . LEU A 1 186 ? 17.553 -9.230 -7.890 1.00 72.12 186 LEU A N 1
ATOM 1373 C CA . LEU A 1 186 ? 16.779 -8.689 -6.780 1.00 72.12 186 LEU A CA 1
ATOM 1374 C C . LEU A 1 186 ? 17.729 -8.498 -5.598 1.00 72.12 186 LEU A C 1
ATOM 1376 O O . LEU A 1 186 ? 18.393 -9.447 -5.177 1.00 72.12 186 LEU A O 1
ATOM 1380 N N . ARG A 1 187 ? 17.786 -7.289 -5.042 1.00 72.69 187 ARG A N 1
ATOM 1381 C CA . ARG A 1 187 ? 18.583 -6.993 -3.849 1.00 72.69 187 ARG A CA 1
ATOM 1382 C C . ARG A 1 187 ? 17.748 -6.254 -2.819 1.00 72.69 187 ARG A C 1
ATOM 1384 O O . ARG A 1 187 ? 17.057 -5.295 -3.142 1.00 72.69 187 ARG A O 1
ATOM 1391 N N . LEU A 1 188 ? 17.883 -6.683 -1.569 1.00 66.88 188 LEU A N 1
ATOM 1392 C CA . LEU A 1 188 ? 17.406 -5.973 -0.387 1.00 66.88 188 LEU A CA 1
ATOM 1393 C C . LEU A 1 188 ? 18.631 -5.530 0.418 1.00 66.88 188 LEU A C 1
ATOM 1395 O O . LEU A 1 188 ? 19.462 -6.355 0.797 1.00 66.88 188 LEU A O 1
ATOM 1399 N N . ASN A 1 189 ? 18.762 -4.231 0.650 1.00 67.56 189 ASN A N 1
ATOM 1400 C CA . ASN A 1 189 ? 19.861 -3.623 1.387 1.00 67.56 189 ASN A CA 1
ATOM 1401 C C . ASN A 1 189 ? 19.498 -3.457 2.870 1.00 67.56 189 ASN A C 1
ATOM 1403 O O . ASN A 1 189 ? 18.331 -3.355 3.244 1.00 67.56 189 ASN A O 1
ATOM 1407 N N . GLY A 1 190 ? 20.519 -3.381 3.729 1.00 60.25 190 GLY A N 1
ATOM 1408 C CA . GLY A 1 190 ? 20.332 -3.198 5.175 1.00 60.25 190 GLY A CA 1
ATOM 1409 C C . GLY A 1 190 ? 19.738 -1.840 5.576 1.00 60.25 190 GLY A C 1
ATOM 1410 O O . GLY A 1 190 ? 19.269 -1.692 6.700 1.00 60.25 190 GLY A O 1
ATOM 1411 N N . ASP A 1 191 ? 19.733 -0.866 4.664 1.00 64.50 191 ASP A N 1
ATOM 1412 C CA . ASP A 1 191 ? 19.100 0.447 4.838 1.00 64.50 191 ASP A CA 1
ATOM 1413 C C . ASP A 1 191 ? 17.608 0.457 4.456 1.00 64.50 191 ASP A C 1
ATOM 1415 O O . ASP A 1 191 ? 16.987 1.515 4.456 1.00 64.50 191 ASP A O 1
ATOM 1419 N N . GLY A 1 192 ? 17.032 -0.706 4.130 1.00 65.38 192 GLY A N 1
ATOM 1420 C CA . GLY A 1 192 ? 15.636 -0.828 3.720 1.00 65.38 192 GLY A CA 1
ATOM 1421 C C . GLY A 1 192 ? 15.396 -0.518 2.244 1.00 65.38 192 GLY A C 1
ATOM 1422 O O . GLY A 1 192 ? 14.249 -0.581 1.812 1.00 65.38 192 GLY A O 1
ATOM 1423 N N . SER A 1 193 ? 16.430 -0.211 1.452 1.00 74.38 193 SER A N 1
ATOM 1424 C CA . SER A 1 193 ? 16.268 -0.116 -0.001 1.00 74.38 193 SER A CA 1
ATOM 1425 C C . SER A 1 193 ? 16.173 -1.499 -0.649 1.00 74.38 193 SER A C 1
ATOM 1427 O O . SER A 1 193 ? 16.915 -2.422 -0.321 1.00 74.38 193 SER A O 1
ATOM 1429 N N . ALA A 1 194 ? 15.239 -1.644 -1.574 1.00 75.81 194 ALA A N 1
ATOM 1430 C CA . ALA A 1 194 ? 14.962 -2.834 -2.352 1.00 75.81 194 ALA A CA 1
ATOM 1431 C C . ALA A 1 194 ? 15.046 -2.457 -3.824 1.00 75.81 194 ALA A C 1
ATOM 1433 O O . ALA A 1 194 ? 14.484 -1.434 -4.195 1.00 75.81 194 ALA A O 1
ATOM 1434 N N . PHE A 1 195 ? 15.714 -3.253 -4.655 1.00 76.50 195 PHE A N 1
ATOM 1435 C CA . PHE A 1 195 ? 15.674 -3.048 -6.098 1.00 76.50 195 PHE A CA 1
ATOM 1436 C C . PHE A 1 195 ? 15.623 -4.356 -6.873 1.00 76.50 195 PHE A C 1
ATOM 1438 O O . PHE A 1 195 ? 16.291 -5.332 -6.526 1.00 76.50 195 PHE A O 1
ATOM 1445 N N . LEU A 1 196 ? 14.872 -4.333 -7.964 1.00 74.81 196 LEU A N 1
ATOM 1446 C CA . LEU A 1 196 ? 14.961 -5.277 -9.062 1.00 74.81 196 LEU A CA 1
ATOM 1447 C C . LEU A 1 196 ? 15.639 -4.553 -10.220 1.00 74.81 196 LEU A C 1
ATOM 1449 O O . LEU A 1 196 ? 15.205 -3.468 -10.597 1.00 74.81 196 LEU A O 1
ATOM 1453 N N . ALA A 1 197 ? 16.715 -5.124 -10.757 1.00 72.06 197 ALA A N 1
ATOM 1454 C CA . ALA A 1 197 ? 17.426 -4.527 -11.881 1.00 72.06 197 ALA A CA 1
ATOM 1455 C C . ALA A 1 197 ? 17.934 -5.571 -12.881 1.00 72.06 197 ALA A C 1
ATOM 1457 O O . ALA A 1 197 ? 18.381 -6.661 -12.511 1.00 72.06 197 ALA A O 1
ATOM 1458 N N . THR A 1 198 ? 17.933 -5.212 -14.164 1.00 69.06 198 THR A N 1
ATOM 1459 C CA . THR A 1 198 ? 18.749 -5.896 -15.185 1.00 69.06 198 THR A CA 1
ATOM 1460 C C . THR A 1 198 ? 20.241 -5.743 -14.907 1.00 69.06 198 THR A C 1
ATOM 1462 O O . THR A 1 198 ? 20.713 -4.662 -14.553 1.00 69.06 198 THR A O 1
ATOM 1465 N N . HIS A 1 199 ? 21.015 -6.805 -15.149 1.00 64.69 199 HIS A N 1
ATOM 1466 C CA . HIS A 1 199 ? 22.471 -6.805 -14.972 1.00 64.69 199 HIS A CA 1
ATOM 1467 C C . HIS A 1 199 ? 23.158 -5.678 -15.764 1.00 64.69 199 HIS A C 1
ATOM 1469 O O . HIS A 1 199 ? 24.105 -5.068 -15.281 1.00 64.69 199 HIS A O 1
ATOM 1475 N N . SER A 1 200 ? 22.636 -5.336 -16.947 1.00 60.06 200 SER A N 1
ATOM 1476 C CA . SER A 1 200 ? 23.140 -4.255 -17.807 1.00 60.06 200 SER A CA 1
ATOM 1477 C C . SER A 1 200 ? 22.976 -2.848 -17.225 1.00 60.06 200 SER A C 1
ATOM 1479 O O . SER A 1 200 ? 23.675 -1.933 -17.652 1.00 60.06 200 SER A O 1
ATOM 1481 N N . LYS A 1 201 ? 22.056 -2.647 -16.276 1.00 58.84 201 LYS A N 1
ATOM 1482 C CA . LYS A 1 201 ? 21.796 -1.343 -15.642 1.00 58.84 201 LYS A CA 1
ATOM 1483 C C . LYS A 1 201 ? 22.421 -1.208 -14.257 1.00 58.84 201 LYS A C 1
ATOM 1485 O O . LYS A 1 201 ? 22.437 -0.113 -13.692 1.00 58.84 201 LYS A O 1
ATOM 1490 N N . LEU A 1 202 ? 22.994 -2.287 -13.729 1.00 56.78 202 LEU A N 1
ATOM 1491 C CA . LEU A 1 202 ? 23.802 -2.240 -12.522 1.00 56.78 202 LEU A CA 1
ATOM 1492 C C . LEU A 1 202 ? 25.122 -1.522 -12.828 1.00 56.78 202 LEU A C 1
ATOM 1494 O O . LEU A 1 202 ? 26.100 -2.130 -13.258 1.00 56.78 202 LEU A O 1
ATOM 1498 N N . LYS A 1 203 ? 25.167 -0.203 -12.612 1.00 54.06 203 LYS A N 1
ATOM 1499 C CA . LYS A 1 203 ? 26.434 0.537 -12.657 1.00 54.06 203 LYS A CA 1
ATOM 1500 C C . LYS A 1 203 ? 27.364 -0.021 -11.562 1.00 54.06 203 LYS A C 1
ATOM 1502 O O . LYS A 1 203 ? 26.955 -0.051 -10.398 1.00 54.06 203 LYS A O 1
ATOM 1507 N N . PRO A 1 204 ? 28.617 -0.406 -11.879 1.00 51.09 204 PRO A N 1
ATOM 1508 C CA . PRO A 1 204 ? 29.538 -1.015 -10.912 1.00 51.09 204 PRO A CA 1
ATOM 1509 C C . PRO A 1 204 ? 29.736 -0.184 -9.632 1.00 51.09 204 PRO A C 1
ATOM 1511 O O . PRO A 1 204 ? 29.818 -0.731 -8.536 1.00 51.09 204 PRO A O 1
ATOM 1514 N N . ALA A 1 205 ? 29.732 1.148 -9.752 1.00 48.47 205 ALA A N 1
ATOM 1515 C CA . ALA A 1 205 ? 29.928 2.065 -8.629 1.00 48.47 205 ALA A CA 1
ATOM 1516 C C . ALA A 1 205 ? 28.765 2.076 -7.613 1.00 48.47 205 ALA A C 1
ATOM 1518 O O . ALA A 1 205 ? 28.986 2.317 -6.426 1.00 48.47 205 ALA A O 1
ATOM 1519 N N . THR A 1 206 ? 27.533 1.789 -8.043 1.00 49.94 206 THR A N 1
ATOM 1520 C CA . THR A 1 206 ? 26.349 1.777 -7.164 1.00 49.94 206 THR A CA 1
ATOM 1521 C C . THR A 1 206 ? 26.213 0.456 -6.401 1.00 49.94 206 THR A C 1
ATOM 1523 O O . THR A 1 206 ? 25.637 0.422 -5.318 1.00 49.94 206 THR A O 1
ATOM 1526 N N . LEU A 1 207 ? 26.774 -0.637 -6.936 1.00 47.28 207 LEU A N 1
ATOM 1527 C CA . LEU A 1 207 ? 26.809 -1.943 -6.270 1.00 47.28 207 LEU A CA 1
ATOM 1528 C C . LEU A 1 207 ? 27.875 -2.023 -5.169 1.00 47.28 207 LEU A C 1
ATOM 1530 O O . LEU A 1 207 ? 27.628 -2.659 -4.144 1.00 47.28 207 LEU A O 1
ATOM 1534 N N . LEU A 1 208 ? 29.031 -1.382 -5.382 1.00 45.94 208 LEU A N 1
ATOM 1535 C CA . LEU A 1 208 ? 30.216 -1.485 -4.520 1.00 45.94 208 LEU A CA 1
ATOM 1536 C C . LEU A 1 208 ? 30.210 -0.536 -3.310 1.00 45.94 208 LEU A C 1
ATOM 1538 O O . LEU A 1 208 ? 30.974 -0.749 -2.374 1.00 45.94 208 LEU A O 1
ATOM 1542 N N . SER A 1 209 ? 29.357 0.492 -3.290 1.00 48.34 209 SER A N 1
ATOM 1543 C CA . SER A 1 209 ? 29.333 1.497 -2.213 1.00 48.34 209 SER A CA 1
ATOM 1544 C C . SER A 1 209 ? 28.468 1.126 -1.002 1.00 48.34 209 SER A C 1
ATOM 1546 O O . SER A 1 209 ? 28.466 1.855 -0.012 1.00 48.34 209 SER A O 1
ATOM 1548 N N . LYS A 1 210 ? 27.753 -0.009 -1.033 1.00 45.56 210 LYS A N 1
ATOM 1549 C CA . LYS A 1 210 ? 26.959 -0.502 0.105 1.00 45.56 210 LYS A CA 1
ATOM 1550 C C . LYS A 1 210 ? 27.287 -1.978 0.369 1.00 45.56 210 LYS A C 1
ATOM 1552 O O . LYS A 1 210 ? 26.903 -2.820 -0.445 1.00 45.56 210 LYS A O 1
ATOM 1557 N N . PRO A 1 211 ? 27.991 -2.328 1.461 1.00 42.59 211 PRO A N 1
ATOM 1558 C CA . PRO A 1 211 ? 28.327 -3.711 1.778 1.00 42.59 211 PRO A CA 1
ATOM 1559 C C . PRO A 1 211 ? 27.075 -4.405 2.317 1.00 42.59 211 PRO A C 1
ATOM 1561 O O . PRO A 1 211 ? 26.531 -3.962 3.320 1.00 42.59 211 PRO A O 1
ATOM 1564 N N . ASN A 1 212 ? 26.574 -5.399 1.575 1.00 41.56 212 ASN A N 1
ATOM 1565 C CA . ASN A 1 212 ? 25.671 -6.498 1.967 1.00 41.56 212 ASN A CA 1
ATOM 1566 C C . ASN A 1 212 ? 25.070 -7.055 0.666 1.00 41.56 212 ASN A C 1
ATOM 1568 O O . ASN A 1 212 ? 24.051 -6.558 0.180 1.00 41.56 212 ASN A O 1
ATOM 1572 N N . ALA A 1 213 ? 25.762 -8.010 0.044 1.00 38.06 213 ALA A N 1
ATOM 1573 C CA . ALA A 1 213 ? 25.340 -8.688 -1.179 1.00 38.06 213 ALA A CA 1
ATOM 1574 C C . ALA A 1 213 ? 25.720 -10.175 -1.099 1.00 38.06 213 ALA A C 1
ATOM 1576 O O . ALA A 1 213 ? 26.865 -10.504 -0.803 1.00 38.06 213 ALA A O 1
ATOM 1577 N N . LEU A 1 214 ? 24.761 -11.057 -1.374 1.00 40.56 214 LEU A N 1
ATOM 1578 C CA . LEU A 1 214 ? 24.944 -12.480 -1.684 1.00 40.56 214 LEU A CA 1
ATOM 1579 C C . LEU A 1 214 ? 23.690 -12.913 -2.468 1.00 40.56 214 LEU A C 1
ATOM 1581 O O . LEU A 1 214 ? 22.615 -12.413 -2.153 1.00 40.56 214 LEU A O 1
ATOM 1585 N N . ALA A 1 215 ? 23.672 -13.798 -3.463 1.00 34.12 215 ALA A N 1
ATOM 1586 C CA . ALA A 1 215 ? 24.661 -14.444 -4.327 1.00 34.12 215 ALA A CA 1
ATOM 1587 C C . ALA A 1 215 ? 23.923 -14.748 -5.647 1.00 34.12 215 ALA A C 1
ATOM 1589 O O . ALA A 1 215 ? 22.743 -15.094 -5.615 1.00 34.12 215 ALA A O 1
ATOM 1590 N N . VAL A 1 216 ? 24.604 -14.687 -6.792 1.00 32.03 216 VAL A N 1
ATOM 1591 C CA . VAL A 1 216 ? 24.118 -15.329 -8.023 1.00 32.03 216 VAL A CA 1
ATOM 1592 C C . VAL A 1 216 ? 25.004 -16.546 -8.256 1.00 32.03 216 VAL A C 1
ATOM 1594 O O . VAL A 1 216 ? 26.210 -16.401 -8.444 1.00 32.03 216 VAL A O 1
ATOM 1597 N N . SER A 1 217 ? 24.421 -17.746 -8.192 1.00 29.23 217 SER A N 1
ATOM 1598 C CA . SER A 1 217 ? 25.111 -18.970 -8.604 1.00 29.23 217 SER A CA 1
ATOM 1599 C C . SER A 1 217 ? 25.134 -19.017 -10.134 1.00 29.23 217 SER A C 1
ATOM 1601 O O . SER A 1 217 ? 24.070 -18.862 -10.742 1.00 29.23 217 SER A O 1
ATOM 1603 N N . PRO A 1 218 ? 26.292 -19.207 -10.789 1.00 33.22 218 PRO A N 1
ATOM 1604 C CA . PRO A 1 218 ? 26.321 -19.389 -12.231 1.00 33.22 218 PRO A CA 1
ATOM 1605 C C . PRO A 1 218 ? 25.571 -20.676 -12.599 1.00 33.22 218 PRO A C 1
ATOM 1607 O O . PRO A 1 218 ? 25.722 -21.706 -11.939 1.00 33.22 218 PRO A O 1
ATOM 1610 N N . SER A 1 219 ? 24.758 -20.622 -13.656 1.00 39.44 219 SER A N 1
ATOM 1611 C CA . SER A 1 219 ? 24.123 -21.807 -14.237 1.00 39.44 219 SER A CA 1
ATOM 1612 C C . SER A 1 219 ? 25.191 -22.859 -14.536 1.00 39.44 219 SER A C 1
ATOM 1614 O O . SER A 1 219 ? 26.177 -22.549 -15.211 1.00 39.44 219 SER A O 1
ATOM 1616 N N . SER A 1 220 ? 25.008 -24.090 -14.046 1.00 36.84 220 SER A N 1
ATOM 1617 C CA . SER A 1 220 ? 25.901 -25.203 -14.372 1.00 36.84 220 SER A CA 1
ATOM 1618 C C . SER A 1 220 ? 26.074 -25.294 -15.892 1.00 36.84 220 SER A C 1
ATOM 1620 O O . SER A 1 220 ? 25.071 -25.261 -16.611 1.00 36.84 220 SER A O 1
ATOM 1622 N N . PRO A 1 221 ? 27.309 -25.402 -16.411 1.00 41.50 221 PRO A N 1
ATOM 1623 C CA . PRO A 1 221 ? 27.510 -25.587 -17.836 1.00 41.50 221 PRO A CA 1
ATOM 1624 C C . PRO A 1 221 ? 26.817 -26.884 -18.254 1.00 41.50 221 PRO A C 1
ATOM 1626 O O . PRO A 1 221 ? 27.069 -27.948 -17.687 1.00 41.50 221 PRO A O 1
ATOM 1629 N N . SER A 1 222 ? 25.922 -26.788 -19.238 1.00 47.16 222 SER A N 1
ATOM 1630 C CA . SER A 1 222 ? 25.286 -27.946 -19.854 1.00 47.16 222 SER A CA 1
ATOM 1631 C C . SER A 1 222 ? 26.383 -28.853 -20.407 1.00 47.16 222 SER A C 1
ATOM 1633 O O . SER A 1 222 ? 27.031 -28.526 -21.406 1.00 47.16 222 SER A O 1
ATOM 1635 N N . GLY A 1 223 ? 26.625 -29.976 -19.733 1.00 43.72 223 GLY A N 1
ATOM 1636 C CA . GLY A 1 223 ? 27.546 -31.002 -20.193 1.00 43.72 223 GLY A CA 1
ATOM 1637 C C . GLY A 1 223 ? 27.092 -31.523 -21.551 1.00 43.72 223 GLY A C 1
ATOM 1638 O O . GLY A 1 223 ? 26.142 -32.296 -21.650 1.00 43.72 223 GLY A O 1
ATOM 1639 N N . ARG A 1 224 ? 27.781 -31.093 -22.607 1.00 52.28 224 ARG A N 1
ATOM 1640 C CA . ARG A 1 224 ? 27.673 -31.667 -23.945 1.00 52.28 224 ARG A CA 1
ATOM 1641 C C . ARG A 1 224 ? 28.339 -33.042 -23.890 1.00 52.28 224 ARG A C 1
ATOM 1643 O O . ARG A 1 224 ? 29.558 -33.134 -23.999 1.00 52.28 224 ARG A O 1
ATOM 1650 N N . ARG A 1 225 ? 27.553 -34.100 -23.666 1.00 50.16 225 ARG A N 1
ATOM 1651 C CA . ARG A 1 225 ? 28.016 -35.474 -23.899 1.00 50.16 225 ARG A CA 1
ATOM 1652 C C . ARG A 1 225 ? 28.315 -35.611 -25.395 1.00 50.16 225 ARG A C 1
ATOM 1654 O O . ARG A 1 225 ? 27.434 -35.355 -26.215 1.00 50.16 225 ARG A O 1
ATOM 1661 N N . ARG A 1 226 ? 29.570 -35.910 -25.722 1.00 62.72 226 ARG A N 1
ATOM 1662 C CA . ARG A 1 226 ? 29.942 -36.559 -26.981 1.00 62.72 226 ARG A CA 1
ATOM 1663 C C . ARG A 1 226 ? 29.901 -38.061 -26.761 1.00 62.72 226 ARG A C 1
ATOM 1665 O O . ARG A 1 226 ? 30.214 -38.466 -25.618 1.00 62.72 226 ARG A O 1
#